Protein AF-A0A0D2DX56-F1 (afdb_monomer_lite)

Sequence (294 aa):
MEIRNRPDEWKIEQGLSGAKLPFLDQTGPEPVFIQPRAWPELTKDQAAIDAVGNRDELFTRELEGWKGYVEWEKYPEKKEKAHKILTSQVFPPNPEFQMGPIPDTNPVLPGIHWKMWHHAVGGELTDVPEDSWSTVLREKHPEMLHLLQFPYNGEPPKRLVTDKAVTPNSLHFVRNHGGIPLIDKDKWRLDLDGLVKNPRTFTFDDITDESKFPRIEKFVTMQCSGIRRIEQISLYAGQGDEVPQAPWAEGAIGTAKYLGINLKDVIEACGGLIKPAKHLELYGAETYFKDNEG

pLDDT: mean 89.2, std 12.28, range [36.78, 98.5]

Secondary structure (DSSP, 8-state):
------TTHHHHHTTTTGGGSPEEE-SSSS-EEEPPPPPPP--B-HHHHHTT--HHHHT---STTEET---TTT-HHHHHHHHHHHHTBPPPPPP-GGGSPPPSSSSSB--HHHHHHHHHH-GGGTTHHHHHHHHHHHHS-TT-EEEETTTTEEE--HHHHTSSSS--GGGS-EE-SSPPPEE-GGG-EEEE-SSBSS-EEEEHHHHH-TTTS--EEEEEEEE-TTTTHHHHHHH--TT--TTTT----S--EEEEEEEE--HHHHHHHTT-BPTT--------SS----TT--

Radius of gyration: 23.27 Å; chains: 1; bounding box: 50×53×62 Å

Foldseek 3Di:
DPPPCDPCNVCVVVLNPVLQAFDWDPPDPDTDGHGRDDQDPWDAPVVQLVVLDDLQVLQADDFPQKFQFDDCPVCVSSVVSLLSLVVRTRDDDADLCLSDPQDPDAQRGALVRQLVSQCSSDHSSNCLLVVQLVVLVVQADPQWRFLYSPVTWTFADPCQQPVDPARDRNHATDADQFGDIGGDQQRDWDWDDDFFQATDIDHNVRFVPCVQFPKDKDKDKDADPCEQLLVVSNVPVPPSDCRVRRNHYRGRIGIHTDIGGDPQSVRVVSVHGHPPDDDDDDDDRGDGDDDSPD

InterPro domains:
  IPR000572 Oxidoreductase, molybdopterin-binding domain [PF00174] (177-287)
  IPR008335 Eukaryotic molybdopterin oxidoreductase [PR00407] (144-158)
  IPR008335 Eukaryotic molybdopterin oxidoreductase [PR00407] (165-181)
  IPR008335 Eukaryotic molybdopterin oxidoreductase [PR00407] (220-231)
  IPR036374 Oxidoreductase, molybdopterin-binding domain superfamily [G3DSA:3.90.420.10] (130-294)
  IPR036374 Oxidoreductase, molybdopterin-binding domain superfamily [SSF56524] (133-288)

Structure (mmCIF, N/CA/C/O backbone):
data_AF-A0A0D2DX56-F1
#
_entry.id   AF-A0A0D2DX56-F1
#
loop_
_atom_site.group_PDB
_atom_site.id
_atom_site.type_symbol
_atom_site.label_atom_id
_atom_site.label_alt_id
_atom_site.label_comp_id
_atom_site.label_asym_id
_atom_site.label_entity_id
_atom_site.label_seq_id
_atom_site.pdbx_PDB_ins_code
_atom_site.Cartn_x
_atom_site.Cartn_y
_atom_site.Cartn_z
_atom_site.occupancy
_atom_site.B_iso_or_equiv
_atom_site.auth_seq_id
_atom_site.auth_comp_id
_atom_site.auth_asym_id
_atom_site.auth_atom_id
_atom_site.pdbx_PDB_model_num
ATOM 1 N N . MET A 1 1 ? 21.475 31.290 -39.858 1.00 37.78 1 MET A N 1
ATOM 2 C CA . MET A 1 1 ? 21.368 30.563 -38.579 1.00 37.78 1 MET A CA 1
ATOM 3 C C . MET A 1 1 ? 21.557 29.102 -38.931 1.00 37.78 1 MET A C 1
ATOM 5 O O . MET A 1 1 ? 20.740 28.566 -39.664 1.00 37.78 1 MET A O 1
ATOM 9 N N . GLU A 1 2 ? 22.708 28.525 -38.602 1.00 43.19 2 GLU A N 1
ATOM 10 C CA . GLU A 1 2 ? 23.009 27.133 -38.940 1.00 43.19 2 GLU A CA 1
ATOM 11 C C . GLU A 1 2 ? 22.161 26.264 -38.002 1.00 43.19 2 GLU A C 1
ATOM 13 O O . GLU A 1 2 ? 22.496 26.116 -36.827 1.00 43.19 2 GLU A O 1
ATOM 18 N N . ILE A 1 3 ? 20.998 25.794 -38.467 1.00 42.38 3 ILE A N 1
ATOM 19 C CA . ILE A 1 3 ? 20.192 24.827 -37.716 1.00 42.38 3 ILE A CA 1
ATOM 20 C C . ILE A 1 3 ? 20.970 23.517 -37.802 1.00 42.38 3 ILE A C 1
ATOM 22 O O . ILE A 1 3 ? 20.809 22.737 -38.734 1.00 42.38 3 ILE A O 1
ATOM 26 N N . ARG A 1 4 ? 21.933 23.331 -36.897 1.00 58.34 4 ARG A N 1
ATOM 27 C CA . ARG A 1 4 ? 22.598 22.044 -36.742 1.00 58.34 4 ARG A CA 1
ATOM 28 C C . ARG A 1 4 ? 21.576 21.121 -36.117 1.00 58.34 4 ARG A C 1
ATOM 30 O O . ARG A 1 4 ? 21.276 21.255 -34.931 1.00 58.34 4 ARG A O 1
ATOM 37 N N . ASN A 1 5 ? 21.050 20.217 -36.930 1.00 60.47 5 ASN A N 1
ATOM 38 C CA . ASN A 1 5 ? 20.312 19.056 -36.469 1.00 60.47 5 ASN A CA 1
ATOM 39 C C . ASN A 1 5 ? 21.060 18.473 -35.269 1.00 60.47 5 ASN A C 1
ATOM 41 O O . ASN A 1 5 ? 22.260 18.176 -35.342 1.00 60.47 5 ASN A O 1
ATOM 45 N N . ARG A 1 6 ? 20.378 18.410 -34.125 1.00 67.88 6 ARG A N 1
ATOM 46 C CA . ARG A 1 6 ? 20.964 17.854 -32.904 1.00 67.88 6 ARG A CA 1
ATOM 47 C C . ARG A 1 6 ? 21.440 16.421 -33.198 1.00 67.88 6 ARG A C 1
ATOM 49 O O . ARG A 1 6 ? 20.777 15.723 -33.962 1.00 67.88 6 ARG A O 1
ATOM 56 N N . PRO A 1 7 ? 22.556 15.945 -32.615 1.00 74.94 7 PRO A N 1
ATOM 57 C CA . PRO A 1 7 ? 23.096 14.610 -32.912 1.00 74.94 7 PRO A CA 1
ATOM 58 C C . PRO A 1 7 ? 22.098 13.450 -32.736 1.00 74.94 7 PRO A C 1
ATOM 60 O O . PRO A 1 7 ? 22.279 12.371 -33.295 1.00 74.94 7 PRO A O 1
ATOM 63 N N . ASP A 1 8 ? 21.044 13.659 -31.949 1.00 70.31 8 ASP A N 1
ATOM 64 C CA . ASP A 1 8 ? 19.967 12.714 -31.673 1.00 70.31 8 ASP A CA 1
ATOM 65 C C . ASP A 1 8 ? 18.631 13.080 -32.348 1.00 70.31 8 ASP A C 1
ATOM 67 O O . ASP A 1 8 ? 17.600 12.536 -31.966 1.00 70.31 8 ASP A O 1
ATOM 71 N N . GLU A 1 9 ? 18.618 13.975 -33.339 1.00 74.50 9 GLU A N 1
ATOM 72 C CA . GLU A 1 9 ? 17.397 14.387 -34.047 1.00 74.50 9 GLU A CA 1
ATOM 73 C C . GLU A 1 9 ? 16.678 13.201 -34.689 1.00 74.50 9 GLU A C 1
ATOM 75 O O . GLU A 1 9 ? 15.465 13.075 -34.561 1.00 74.50 9 GLU A O 1
ATOM 80 N N . TRP A 1 10 ? 17.424 12.255 -35.262 1.00 75.62 10 TRP A N 1
ATOM 81 C CA . TRP A 1 10 ? 16.849 11.021 -35.796 1.00 75.62 10 TRP A CA 1
ATOM 82 C C . TRP A 1 10 ? 16.054 10.239 -34.738 1.00 75.62 10 TRP A C 1
ATOM 84 O O . TRP A 1 10 ? 15.059 9.608 -35.071 1.00 75.62 10 TRP A O 1
ATOM 94 N N . LYS A 1 11 ? 16.435 10.299 -33.451 1.00 66.50 11 LYS A N 1
ATOM 95 C CA . LYS A 1 11 ? 15.654 9.669 -32.376 1.00 66.50 11 LYS A CA 1
ATOM 96 C C . LYS A 1 11 ? 14.342 10.406 -32.133 1.00 66.50 11 LYS A C 1
ATOM 98 O O . LYS A 1 11 ? 13.368 9.763 -31.768 1.00 66.50 11 LYS A O 1
ATOM 103 N N . ILE A 1 12 ? 14.299 11.725 -32.321 1.00 65.12 12 ILE A N 1
ATOM 104 C CA . ILE A 1 12 ? 13.053 12.498 -32.240 1.00 65.12 12 ILE A CA 1
ATOM 105 C C . ILE A 1 12 ? 12.130 12.134 -33.397 1.00 65.12 12 ILE A C 1
ATOM 107 O O . ILE A 1 12 ? 10.985 11.770 -33.161 1.00 65.12 12 ILE A O 1
ATOM 111 N N . GLU A 1 13 ? 12.643 12.212 -34.626 1.00 69.69 13 GLU A N 1
ATOM 112 C CA . GLU A 1 13 ? 11.883 11.988 -35.863 1.00 69.69 13 GLU A CA 1
ATOM 113 C C . GLU A 1 13 ? 11.341 10.552 -35.942 1.00 69.69 13 GLU A C 1
ATOM 115 O O . GLU A 1 13 ? 10.300 10.302 -36.539 1.00 69.69 13 GLU A O 1
ATOM 120 N N . GLN A 1 14 ? 12.024 9.594 -35.305 1.00 70.69 14 GLN A N 1
ATOM 121 C CA . GLN A 1 14 ? 11.572 8.204 -35.176 1.00 70.69 14 GLN A CA 1
ATOM 122 C C . GLN A 1 14 ? 10.718 7.943 -33.917 1.00 70.69 14 GLN A C 1
ATOM 124 O O . GLN A 1 14 ? 10.391 6.795 -33.633 1.00 70.69 14 GLN A O 1
ATOM 129 N N . GLY A 1 15 ? 10.383 8.969 -33.127 1.00 56.66 15 GLY A N 1
ATOM 130 C CA . GLY A 1 15 ? 9.559 8.836 -31.917 1.00 56.66 15 GLY A CA 1
ATOM 131 C C . GLY A 1 15 ? 10.254 8.197 -30.704 1.00 56.66 15 GLY A C 1
ATOM 132 O O . GLY A 1 15 ? 9.614 7.959 -29.688 1.00 56.66 15 GLY A O 1
ATOM 133 N N . LEU A 1 16 ? 11.567 7.957 -30.759 1.00 52.97 16 LEU A N 1
ATOM 134 C CA . LEU A 1 16 ? 12.373 7.306 -29.712 1.00 52.97 16 LEU A CA 1
ATOM 135 C C . LEU A 1 16 ? 12.853 8.260 -28.601 1.00 52.97 16 LEU A C 1
ATOM 137 O O . LEU A 1 16 ? 13.555 7.849 -27.678 1.00 52.97 16 LEU A O 1
ATOM 141 N N . SER A 1 17 ? 12.589 9.563 -28.703 1.00 58.97 17 SER A N 1
ATOM 142 C CA . SER A 1 17 ? 13.008 10.566 -27.708 1.00 58.97 17 SER A CA 1
ATOM 143 C C . SER A 1 17 ? 11.991 11.701 -27.561 1.00 58.97 17 SER A C 1
ATOM 145 O O . SER A 1 17 ? 12.374 12.866 -27.439 1.00 58.97 17 SER A O 1
ATOM 147 N N . GLY A 1 18 ? 10.695 11.363 -27.567 1.00 57.72 18 GLY A N 1
ATOM 148 C CA . GLY A 1 18 ? 9.597 12.331 -27.447 1.00 57.72 18 GLY A CA 1
ATOM 149 C C . GLY A 1 18 ? 9.676 13.208 -26.191 1.00 57.72 18 GLY A C 1
ATOM 150 O O . GLY A 1 18 ? 9.353 14.386 -26.260 1.00 57.72 18 GLY A O 1
ATOM 151 N N . ALA A 1 19 ? 10.222 12.693 -25.083 1.00 57.44 19 ALA A N 1
ATOM 152 C CA . ALA A 1 19 ? 10.420 13.456 -23.845 1.00 57.44 19 ALA A CA 1
ATOM 153 C C . ALA A 1 19 ? 11.384 14.648 -23.995 1.00 57.44 19 ALA A C 1
ATOM 155 O O . ALA A 1 19 ? 11.395 15.541 -23.159 1.00 57.44 19 ALA A O 1
ATOM 156 N N . LYS A 1 20 ? 12.193 14.686 -25.065 1.00 60.25 20 LYS A N 1
ATOM 157 C CA . LYS A 1 20 ? 13.101 15.802 -25.367 1.00 60.25 20 LYS A CA 1
ATOM 158 C C . LYS A 1 20 ? 12.474 16.878 -26.256 1.00 60.25 20 LYS A C 1
ATOM 160 O O . LYS A 1 20 ? 13.172 17.827 -26.617 1.00 60.25 20 LYS A O 1
ATOM 165 N N . LEU A 1 21 ? 11.232 16.701 -26.703 1.00 62.50 21 LEU A N 1
ATOM 166 C CA . LEU A 1 21 ? 10.515 17.733 -27.443 1.00 62.50 21 LEU A CA 1
ATOM 167 C C . LEU A 1 21 ? 9.954 18.751 -26.445 1.00 62.50 21 LEU A C 1
ATOM 169 O O . LEU A 1 21 ? 9.300 18.344 -25.486 1.00 62.50 21 LEU A O 1
ATOM 173 N N . PRO A 1 22 ? 10.180 20.060 -26.639 1.00 64.94 22 PRO A N 1
ATOM 174 C CA . PRO A 1 22 ? 9.431 21.054 -25.890 1.00 64.94 22 PRO A CA 1
ATOM 175 C C . PRO A 1 22 ? 7.939 20.925 -26.216 1.00 64.94 22 PRO A C 1
ATOM 177 O O . PRO A 1 22 ? 7.563 20.749 -27.377 1.00 64.94 22 PRO A O 1
ATOM 180 N N . PHE A 1 23 ? 7.092 21.029 -25.196 1.00 70.06 23 PHE A N 1
ATOM 181 C CA . PHE A 1 23 ? 5.647 21.118 -25.383 1.00 70.06 23 PHE A CA 1
ATOM 182 C C . PHE A 1 23 ? 5.277 22.565 -25.691 1.00 70.06 23 PHE A C 1
ATOM 184 O O . PHE A 1 23 ? 5.851 23.494 -25.126 1.00 70.06 23 PHE A O 1
ATOM 191 N N . LEU A 1 24 ? 4.320 22.761 -26.590 1.00 73.50 24 LEU A N 1
ATOM 192 C CA . LEU A 1 24 ? 3.787 24.081 -26.887 1.00 73.50 24 LEU A CA 1
ATOM 193 C C . LEU A 1 24 ? 2.509 24.284 -26.068 1.00 73.50 24 LEU A C 1
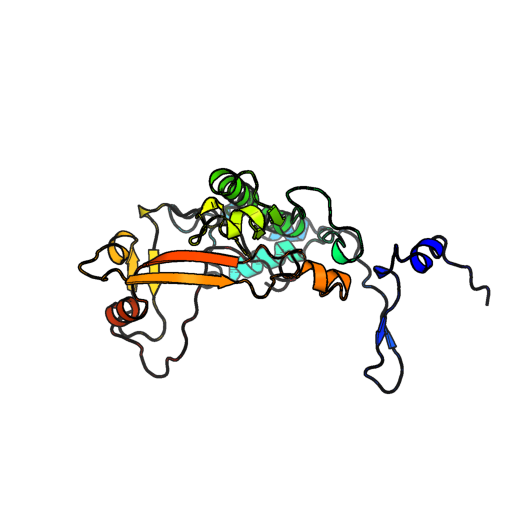ATOM 195 O O . LEU A 1 24 ? 1.483 23.677 -26.368 1.00 73.50 24 LEU A O 1
ATOM 199 N N . ASP A 1 25 ? 2.570 25.113 -25.032 1.00 76.50 25 ASP A N 1
ATOM 200 C CA . ASP A 1 25 ? 1.383 25.556 -24.309 1.00 76.50 25 ASP A CA 1
ATOM 201 C C . ASP A 1 25 ? 0.677 26.639 -25.130 1.00 76.50 25 ASP A C 1
ATOM 203 O O . ASP A 1 25 ? 1.207 27.725 -25.353 1.00 76.50 25 ASP A O 1
ATOM 207 N N . GLN A 1 26 ? -0.517 26.308 -25.617 1.00 84.81 26 GLN A N 1
ATOM 208 C CA . GLN A 1 26 ? -1.380 27.196 -26.397 1.00 84.81 26 GLN A CA 1
ATOM 209 C C . GLN A 1 26 ? -2.641 27.602 -25.619 1.00 84.81 26 GLN A C 1
ATOM 211 O O . GLN A 1 26 ? -3.635 28.006 -26.218 1.00 84.81 26 GLN A O 1
ATOM 216 N N . THR A 1 27 ? -2.647 27.457 -24.290 1.00 85.12 27 THR A N 1
ATOM 217 C CA . THR A 1 27 ? -3.785 27.880 -23.457 1.00 85.12 27 THR A CA 1
ATOM 218 C C . THR A 1 27 ? -3.918 29.404 -23.380 1.00 85.12 27 THR A C 1
ATOM 220 O O . THR A 1 27 ? -5.005 29.914 -23.107 1.00 85.12 27 THR A O 1
ATOM 223 N N . GLY A 1 28 ? -2.829 30.133 -23.649 1.00 87.69 28 GLY A N 1
ATOM 224 C CA . GLY A 1 28 ? -2.790 31.591 -23.752 1.00 87.69 28 GLY A CA 1
ATOM 225 C C . GLY A 1 28 ? -2.935 32.125 -25.187 1.00 87.69 28 GLY A C 1
ATOM 226 O O . GLY A 1 28 ? -2.980 31.354 -26.144 1.00 87.69 28 GLY A O 1
ATOM 227 N N . PRO A 1 29 ? -2.978 33.462 -25.360 1.00 89.56 29 PRO A N 1
ATOM 228 C CA . PRO A 1 29 ? -3.042 34.097 -26.681 1.00 89.56 29 PRO A CA 1
ATOM 229 C C . PRO A 1 29 ? -1.776 33.875 -27.521 1.00 89.56 29 PRO A C 1
ATOM 231 O O . PRO A 1 29 ? -1.837 33.963 -28.743 1.00 89.56 29 PRO A O 1
ATOM 234 N N . GLU A 1 30 ? -0.648 33.579 -26.872 1.00 87.06 30 GLU A N 1
ATOM 235 C CA . GLU A 1 30 ? 0.642 33.331 -27.507 1.00 87.06 30 GLU A CA 1
ATOM 236 C C . GLU A 1 30 ? 1.143 31.929 -27.135 1.00 87.06 30 GLU A C 1
ATOM 238 O O . GLU A 1 30 ? 1.078 31.561 -25.958 1.00 87.06 30 GLU A O 1
ATOM 243 N N . PRO A 1 31 ? 1.670 31.148 -28.094 1.00 82.06 31 PRO A N 1
ATOM 244 C CA . PRO A 1 31 ? 2.270 29.853 -27.801 1.00 82.06 31 PRO A CA 1
ATOM 245 C C . PRO A 1 31 ? 3.519 29.973 -26.911 1.00 82.06 31 PRO A C 1
ATOM 247 O O . PRO A 1 31 ? 4.468 30.683 -27.251 1.00 82.06 31 PRO A O 1
ATOM 250 N N . VAL A 1 32 ? 3.564 29.228 -25.804 1.00 83.62 32 VAL A N 1
ATOM 251 C CA . VAL A 1 32 ? 4.716 29.158 -24.890 1.00 83.62 32 VAL A CA 1
ATOM 252 C C . VAL A 1 32 ? 5.434 27.821 -25.060 1.00 83.62 32 VAL A C 1
ATOM 254 O O . VAL A 1 32 ? 4.847 26.758 -24.883 1.00 83.62 32 VAL A O 1
ATOM 257 N N . PHE A 1 33 ? 6.728 27.855 -25.382 1.00 78.44 33 PHE A N 1
ATOM 258 C CA . PHE A 1 33 ? 7.557 26.648 -25.436 1.00 78.44 33 PHE A CA 1
ATOM 259 C C . PHE A 1 33 ? 7.968 26.223 -24.022 1.00 78.44 33 PHE A C 1
ATOM 261 O O . PHE A 1 33 ? 8.864 26.816 -23.420 1.00 78.44 33 PHE A O 1
ATOM 268 N N . ILE A 1 34 ? 7.345 25.168 -23.507 1.00 74.06 34 ILE A N 1
ATOM 269 C CA . ILE A 1 34 ? 7.727 24.517 -22.255 1.00 74.06 34 ILE A CA 1
ATOM 270 C C . ILE A 1 34 ? 8.838 23.517 -22.561 1.00 74.06 34 ILE A C 1
ATOM 272 O O . ILE A 1 34 ? 8.617 22.497 -23.213 1.00 74.06 34 ILE A O 1
ATOM 276 N N . GLN A 1 35 ? 10.049 23.808 -22.091 1.00 70.56 35 GLN A N 1
ATOM 277 C CA . GLN A 1 35 ? 11.162 22.868 -22.195 1.00 70.56 35 GLN A CA 1
ATOM 278 C C . GLN A 1 35 ? 10.930 21.652 -21.284 1.00 70.56 35 GLN A C 1
ATOM 280 O O . GLN A 1 35 ? 10.375 21.814 -20.192 1.00 70.56 35 GLN A O 1
ATOM 285 N N . PRO A 1 36 ? 11.380 20.449 -21.684 1.00 67.00 36 PRO A N 1
ATOM 286 C CA . PRO A 1 36 ? 11.398 19.294 -20.796 1.00 67.00 36 PRO A CA 1
ATOM 287 C C . PRO A 1 36 ? 12.123 19.622 -19.491 1.00 67.00 36 PRO A C 1
ATOM 289 O O . PRO A 1 36 ? 13.141 20.321 -19.499 1.00 67.00 36 PRO A O 1
ATOM 292 N N . ARG A 1 37 ? 11.614 19.113 -18.363 1.00 66.31 37 ARG A N 1
ATOM 293 C CA . ARG A 1 37 ? 12.258 19.302 -17.060 1.00 66.31 37 ARG A CA 1
ATOM 294 C C . ARG A 1 37 ? 13.685 18.754 -17.125 1.00 66.31 37 ARG A C 1
ATOM 296 O O . ARG A 1 37 ? 13.883 17.567 -17.368 1.00 66.31 37 ARG A O 1
ATOM 303 N N . ALA A 1 38 ? 14.676 19.608 -16.879 1.00 69.25 38 ALA A N 1
ATOM 304 C CA . ALA A 1 38 ? 16.038 19.147 -16.659 1.00 69.25 38 ALA A CA 1
ATOM 305 C C . ALA A 1 38 ? 16.113 18.485 -15.278 1.00 69.25 38 ALA A C 1
ATOM 307 O O . ALA A 1 38 ? 15.740 19.094 -14.271 1.00 69.25 38 ALA A O 1
ATOM 308 N N . TRP A 1 39 ? 16.578 17.238 -15.233 1.00 71.00 39 TRP A N 1
ATOM 309 C CA . TRP A 1 39 ? 16.873 16.578 -13.967 1.00 71.00 39 TRP A CA 1
ATOM 310 C C . TRP A 1 39 ? 18.072 17.273 -13.312 1.00 71.00 39 TRP A C 1
ATOM 312 O O . TRP A 1 39 ? 19.086 17.471 -13.989 1.00 71.00 39 TRP A O 1
ATOM 322 N N . PRO A 1 40 ? 17.970 17.684 -12.035 1.00 76.06 40 PRO A N 1
ATOM 323 C CA . PRO A 1 40 ? 19.108 18.259 -11.334 1.00 76.06 40 PRO A CA 1
ATOM 324 C C . PRO A 1 40 ? 20.235 17.228 -11.226 1.00 76.06 40 PRO A C 1
ATOM 326 O O . PRO A 1 40 ? 19.996 16.018 -11.251 1.00 76.06 40 PRO A O 1
ATOM 329 N N . GLU A 1 41 ? 21.471 17.710 -11.091 1.00 86.75 41 GLU A N 1
ATOM 330 C CA . GLU A 1 41 ? 22.593 16.834 -10.762 1.00 86.75 41 GLU A CA 1
ATOM 331 C C . GLU A 1 41 ? 22.309 16.088 -9.454 1.00 86.75 41 GLU A C 1
ATOM 333 O O . GLU A 1 41 ? 21.718 16.637 -8.519 1.00 86.75 41 GLU A O 1
ATOM 338 N N . LEU A 1 42 ? 22.732 14.824 -9.389 1.00 90.50 42 LEU A N 1
ATOM 339 C CA . LEU A 1 42 ? 22.612 14.032 -8.172 1.00 90.50 42 LEU A CA 1
ATOM 340 C C . LEU A 1 42 ? 23.521 14.640 -7.101 1.00 90.50 42 LEU A C 1
ATOM 342 O O . LEU A 1 42 ? 24.745 14.559 -7.191 1.00 90.50 42 LEU A O 1
ATOM 346 N N . THR A 1 43 ? 22.918 15.245 -6.084 1.00 93.56 43 THR A N 1
ATOM 347 C CA . THR A 1 43 ? 23.615 15.826 -4.936 1.00 93.56 43 THR A CA 1
ATOM 348 C C . THR A 1 43 ? 23.203 15.122 -3.651 1.00 93.56 43 THR A C 1
ATOM 350 O O . THR A 1 43 ? 22.126 14.534 -3.554 1.00 93.56 43 THR A O 1
ATOM 353 N N . LYS A 1 44 ? 24.082 15.162 -2.650 1.00 95.56 44 LYS A N 1
ATOM 354 C CA . LYS A 1 44 ? 23.810 14.640 -1.313 1.00 95.56 44 LYS A CA 1
ATOM 355 C C . LYS A 1 44 ? 24.560 15.474 -0.283 1.00 95.56 44 LYS A C 1
ATOM 357 O O . LYS A 1 44 ? 25.785 15.402 -0.207 1.00 95.56 44 LYS A O 1
ATOM 362 N N . ASP A 1 45 ? 23.830 16.253 0.506 1.00 96.62 45 ASP A N 1
ATOM 363 C CA . ASP A 1 45 ? 24.385 16.985 1.640 1.00 96.62 45 ASP A CA 1
ATOM 364 C C . ASP A 1 45 ? 24.473 16.049 2.850 1.00 96.62 45 ASP A C 1
ATOM 366 O O . ASP A 1 45 ? 23.559 15.939 3.670 1.00 96.62 45 ASP A O 1
ATOM 370 N N . GLN A 1 46 ? 25.589 15.323 2.933 1.00 97.00 46 GLN A N 1
ATOM 371 C CA . GLN A 1 46 ? 25.810 14.367 4.014 1.00 97.00 46 GLN A CA 1
ATOM 372 C C . GLN A 1 46 ? 25.838 15.055 5.388 1.00 97.00 46 GLN A C 1
ATOM 374 O O . GLN A 1 46 ? 25.330 14.488 6.348 1.00 97.00 46 GLN A O 1
ATOM 379 N N . ALA A 1 47 ? 26.345 16.289 5.482 1.00 97.31 47 ALA A N 1
ATOM 380 C CA . ALA A 1 47 ? 26.390 17.021 6.745 1.00 97.31 47 ALA A CA 1
ATOM 381 C C . ALA A 1 47 ? 24.982 17.403 7.231 1.00 97.31 47 ALA A C 1
ATOM 383 O O . ALA A 1 47 ? 24.686 17.269 8.420 1.00 97.31 47 ALA A O 1
ATOM 384 N N . ALA A 1 48 ? 24.096 17.835 6.327 1.00 96.69 48 ALA A N 1
ATOM 385 C CA . ALA A 1 48 ? 22.701 18.119 6.662 1.00 96.69 48 ALA A CA 1
ATOM 386 C C . ALA A 1 48 ? 21.927 16.860 7.077 1.00 96.69 48 ALA A C 1
ATOM 388 O O . ALA A 1 48 ? 21.112 16.939 8.000 1.00 96.69 48 ALA A O 1
ATOM 389 N N . ILE A 1 49 ? 22.201 15.719 6.432 1.00 96.69 49 ILE A N 1
ATOM 390 C CA . ILE A 1 49 ? 21.626 14.413 6.786 1.00 96.69 49 ILE A CA 1
ATOM 391 C C . ILE A 1 49 ? 22.115 13.972 8.170 1.00 96.69 49 ILE A C 1
ATOM 393 O O . ILE A 1 49 ? 21.296 13.648 9.026 1.00 96.69 49 ILE A O 1
ATOM 397 N N . ASP A 1 50 ? 23.424 14.013 8.423 1.00 96.38 50 ASP A N 1
ATOM 398 C CA . ASP A 1 50 ? 24.008 13.602 9.706 1.00 96.38 50 ASP A CA 1
ATOM 399 C C . ASP A 1 50 ? 23.516 14.490 10.862 1.00 96.38 50 ASP A C 1
ATOM 401 O O . ASP A 1 50 ? 23.271 14.008 11.970 1.00 96.38 50 ASP A O 1
ATOM 405 N N . ALA A 1 51 ? 23.281 15.781 10.598 1.00 97.12 51 ALA A N 1
ATOM 406 C CA . ALA A 1 51 ? 22.745 16.728 11.574 1.00 97.12 51 ALA A CA 1
ATOM 407 C C . ALA A 1 51 ? 21.301 16.428 12.022 1.00 97.12 51 ALA A C 1
ATOM 409 O O . ALA A 1 51 ? 20.843 17.007 13.009 1.00 97.12 51 ALA A O 1
ATOM 410 N N . VAL A 1 52 ? 20.563 15.553 11.325 1.00 96.25 52 VAL A N 1
ATOM 411 C CA . VAL A 1 52 ? 19.223 15.112 11.757 1.00 96.25 52 VAL A CA 1
ATOM 412 C C . VAL A 1 52 ? 19.301 14.216 13.001 1.00 96.25 52 VAL A C 1
ATOM 414 O O . VAL A 1 52 ? 18.384 14.241 13.830 1.00 96.25 52 VAL A O 1
ATOM 417 N N . GLY A 1 53 ? 20.413 13.496 13.172 1.00 94.69 53 GLY A N 1
ATOM 418 C CA . GLY A 1 53 ? 20.663 12.574 14.278 1.00 94.69 53 GLY A CA 1
ATOM 419 C C . GLY A 1 53 ? 20.561 11.101 13.874 1.00 94.69 53 GLY A C 1
ATOM 420 O O . GLY A 1 53 ? 20.491 10.757 12.694 1.00 94.69 53 GLY A O 1
ATOM 421 N N . ASN A 1 54 ? 20.569 10.214 14.872 1.00 95.44 54 ASN A N 1
ATOM 422 C CA . ASN A 1 54 ? 20.535 8.772 14.644 1.00 95.44 54 ASN A CA 1
ATOM 423 C C . ASN A 1 54 ? 19.156 8.320 14.128 1.00 95.44 54 ASN A C 1
ATOM 425 O O . ASN A 1 54 ? 18.183 8.286 14.879 1.00 95.44 54 ASN A O 1
ATOM 429 N N . ARG A 1 55 ? 19.081 7.939 12.849 1.00 93.88 55 ARG A N 1
ATOM 430 C CA . ARG A 1 55 ? 17.843 7.504 12.178 1.00 93.88 55 ARG A CA 1
ATOM 431 C C . ARG A 1 55 ? 17.191 6.290 12.847 1.00 93.88 55 ARG A C 1
ATOM 433 O O . ARG A 1 55 ? 15.968 6.256 12.943 1.00 93.88 55 ARG A O 1
ATOM 440 N N . ASP A 1 56 ? 17.984 5.363 13.377 1.00 93.25 56 ASP A N 1
ATOM 441 C CA . ASP A 1 56 ? 17.470 4.145 14.018 1.00 93.25 56 ASP A CA 1
ATOM 442 C C . ASP A 1 56 ? 16.835 4.427 15.390 1.00 93.25 56 ASP A C 1
ATOM 444 O O . ASP A 1 56 ? 15.938 3.711 15.831 1.00 93.25 56 ASP A O 1
ATOM 448 N N . GLU A 1 57 ? 17.256 5.509 16.050 1.00 94.00 57 GLU A N 1
ATOM 449 C CA . GLU A 1 57 ? 16.620 6.007 17.275 1.00 94.00 57 GLU A CA 1
ATOM 450 C C . GLU A 1 57 ? 15.392 6.873 16.962 1.00 94.00 57 GLU A C 1
ATOM 452 O O . GLU A 1 57 ? 14.378 6.792 17.653 1.00 94.00 57 GLU A O 1
ATOM 457 N N . LEU A 1 58 ? 15.463 7.698 15.910 1.00 94.19 58 LEU A N 1
ATOM 458 C CA . LEU A 1 58 ? 14.385 8.613 15.521 1.00 94.19 58 LEU A CA 1
ATOM 459 C C . LEU A 1 58 ? 13.146 7.876 15.007 1.00 94.19 58 LEU A C 1
ATOM 461 O O . LEU A 1 58 ? 12.023 8.180 15.419 1.00 94.19 58 LEU A O 1
ATOM 465 N N . PHE A 1 59 ? 13.361 6.906 14.121 1.00 94.62 59 PHE A N 1
ATOM 466 C CA . PHE A 1 59 ? 12.319 6.092 13.499 1.00 94.62 59 PHE A CA 1
ATOM 467 C C . PHE A 1 59 ? 12.322 4.687 14.099 1.00 94.62 59 PHE A C 1
ATOM 469 O O . PHE A 1 59 ? 12.259 3.694 13.384 1.00 94.62 59 PHE A O 1
ATOM 476 N N . THR A 1 60 ? 12.456 4.605 15.423 1.00 93.62 60 THR A N 1
ATOM 477 C CA . THR A 1 60 ? 12.361 3.339 16.151 1.00 93.62 60 THR A CA 1
ATOM 478 C C . THR A 1 60 ? 10.922 2.820 16.184 1.00 93.62 60 THR A C 1
ATOM 480 O O . THR A 1 60 ? 9.973 3.598 16.058 1.00 93.62 60 THR A O 1
ATOM 483 N N . ARG A 1 61 ? 10.751 1.513 16.405 1.00 90.69 61 ARG A N 1
ATOM 484 C CA . ARG A 1 61 ? 9.436 0.881 16.554 1.00 90.69 61 ARG A CA 1
ATOM 485 C C . ARG A 1 61 ? 8.668 1.474 17.736 1.00 90.69 61 ARG A C 1
ATOM 487 O O . ARG A 1 61 ? 9.096 1.372 18.883 1.00 90.69 61 ARG A O 1
ATOM 494 N N . GLU A 1 62 ? 7.496 2.031 17.454 1.00 89.62 62 GLU A N 1
ATOM 495 C CA . GLU A 1 62 ? 6.665 2.711 18.459 1.00 89.62 62 GLU A CA 1
ATOM 496 C C . GLU A 1 62 ? 5.614 1.803 19.098 1.00 89.62 62 GLU A C 1
ATOM 498 O O . GLU A 1 62 ? 5.260 1.976 20.264 1.00 89.62 62 GLU A O 1
ATOM 503 N N . LEU A 1 63 ? 5.107 0.836 18.331 1.00 93.50 63 LEU A N 1
ATOM 504 C CA . LEU A 1 63 ? 4.091 -0.108 18.776 1.00 93.50 63 LEU A CA 1
ATOM 505 C C . LEU A 1 63 ? 4.665 -1.523 18.737 1.00 93.50 63 LEU A C 1
ATOM 507 O O . LEU A 1 63 ? 5.182 -1.986 17.719 1.00 93.50 63 LEU A O 1
ATOM 511 N N . GLU A 1 64 ? 4.581 -2.217 19.870 1.00 95.38 64 GLU A N 1
ATOM 512 C CA . GLU A 1 64 ? 4.974 -3.621 19.964 1.00 95.38 64 GLU A CA 1
ATOM 513 C C . GLU A 1 64 ? 4.196 -4.449 18.932 1.00 95.38 64 GLU A C 1
ATOM 515 O O . GLU A 1 64 ? 2.975 -4.344 18.843 1.00 95.38 64 GLU A O 1
ATOM 520 N N . GLY A 1 65 ? 4.907 -5.261 18.150 1.00 95.94 65 GLY A N 1
ATOM 521 C CA . GLY A 1 65 ? 4.321 -6.103 17.106 1.00 95.94 65 GLY A CA 1
ATOM 522 C C . GLY A 1 65 ? 3.924 -5.380 15.817 1.00 95.94 65 GLY A C 1
ATOM 523 O O . GLY A 1 65 ? 3.376 -6.024 14.933 1.00 95.94 65 GLY A O 1
ATOM 524 N N . TRP A 1 66 ? 4.197 -4.078 15.669 1.00 96.75 66 TRP A N 1
ATOM 525 C CA . TRP A 1 66 ? 3.959 -3.333 14.426 1.00 96.75 66 TRP A CA 1
ATOM 526 C C . TRP A 1 66 ? 5.295 -3.030 13.743 1.00 96.75 66 TRP A C 1
ATOM 528 O O . TRP A 1 66 ? 5.987 -2.076 14.103 1.00 96.75 66 TRP A O 1
ATOM 538 N N . LYS A 1 67 ? 5.679 -3.857 12.766 1.00 95.81 67 LYS A N 1
ATOM 539 C CA . LYS A 1 67 ? 6.897 -3.650 11.973 1.00 95.81 67 LYS A CA 1
ATOM 540 C C . LYS A 1 67 ? 6.613 -2.710 10.798 1.00 95.81 67 LYS A C 1
ATOM 542 O O . LYS A 1 67 ? 5.589 -2.836 10.128 1.00 95.81 67 LYS A O 1
ATOM 547 N N . GLY A 1 68 ? 7.535 -1.783 10.543 1.00 94.38 68 GLY A N 1
ATOM 548 C CA . GLY A 1 68 ? 7.418 -0.796 9.462 1.00 94.38 68 GLY A CA 1
ATOM 549 C C . GLY A 1 68 ? 6.485 0.382 9.754 1.00 94.38 68 GLY A C 1
ATOM 550 O O . GLY A 1 68 ? 6.105 1.092 8.825 1.00 94.38 68 GLY A O 1
ATOM 551 N N . TYR A 1 69 ? 6.092 0.575 11.017 1.00 94.62 69 TYR A N 1
ATOM 552 C CA . TYR A 1 69 ? 5.136 1.600 11.438 1.00 94.62 69 TYR A CA 1
ATOM 553 C C . TYR A 1 69 ? 5.822 2.796 12.107 1.00 94.62 69 TYR A C 1
ATOM 555 O O . TYR A 1 69 ? 6.656 2.620 12.997 1.00 94.62 69 TYR A O 1
ATOM 563 N N . VAL A 1 70 ? 5.397 4.002 11.726 1.00 93.50 70 VAL A N 1
ATOM 564 C CA . VAL A 1 70 ? 5.736 5.275 12.378 1.00 93.50 70 VAL A CA 1
ATOM 565 C C . VAL A 1 70 ? 4.455 6.110 12.466 1.00 93.50 70 VAL A C 1
ATOM 567 O O . VAL A 1 70 ? 3.788 6.313 11.453 1.00 93.50 70 VAL A O 1
ATOM 570 N N . GLU A 1 71 ? 4.096 6.596 13.656 1.00 91.19 71 GLU A N 1
ATOM 571 C CA . GLU A 1 71 ? 2.929 7.464 13.856 1.00 91.19 71 GLU A CA 1
ATOM 572 C C . GLU A 1 71 ? 3.251 8.903 13.425 1.00 91.19 71 GLU A C 1
ATOM 574 O O . GLU A 1 71 ? 3.673 9.748 14.217 1.00 91.19 71 GLU A O 1
ATOM 579 N N . TRP A 1 72 ? 3.050 9.205 12.146 1.00 91.88 72 TRP A N 1
ATOM 580 C CA . TRP A 1 72 ? 3.354 10.531 11.601 1.00 91.88 72 TRP A CA 1
ATOM 581 C C . TRP A 1 72 ? 2.469 11.643 12.173 1.00 91.88 72 TRP A C 1
ATOM 583 O O . TRP A 1 72 ? 2.947 12.760 12.371 1.00 91.88 72 TRP A O 1
ATOM 593 N N . GLU A 1 73 ? 1.205 11.342 12.478 1.00 88.94 73 GLU A N 1
ATOM 594 C CA . GLU A 1 73 ? 0.211 12.349 12.871 1.00 88.94 73 GLU A CA 1
ATOM 595 C C . GLU A 1 73 ? 0.404 12.847 14.309 1.00 88.94 73 GLU A C 1
ATOM 597 O O . GLU A 1 73 ? 0.091 13.997 14.623 1.00 88.94 73 GLU A O 1
ATOM 602 N N . LYS A 1 74 ? 0.958 12.010 15.198 1.00 89.00 74 LYS A N 1
ATOM 603 C CA . LYS A 1 74 ? 1.269 12.412 16.582 1.00 89.00 74 LYS A CA 1
ATOM 604 C C . LYS A 1 74 ? 2.663 13.019 16.741 1.00 89.00 74 LYS A C 1
ATOM 606 O O . LYS A 1 74 ? 2.896 13.689 17.746 1.00 89.00 74 LYS A O 1
ATOM 611 N N . TYR A 1 75 ? 3.561 12.797 15.779 1.00 92.31 75 TYR A N 1
ATOM 612 C CA . TYR A 1 75 ? 4.973 13.184 15.855 1.00 92.31 75 TYR A CA 1
ATOM 613 C C . TYR A 1 75 ? 5.400 14.051 14.653 1.00 92.31 75 TYR A C 1
ATOM 615 O O . TYR A 1 75 ? 6.201 13.613 13.813 1.00 92.31 75 TYR A O 1
ATOM 623 N N . PRO A 1 76 ? 4.904 15.301 14.542 1.00 92.62 76 PRO A N 1
ATOM 624 C CA . PRO A 1 76 ? 5.249 16.203 13.439 1.00 92.62 76 PRO A CA 1
ATOM 625 C C . PRO A 1 76 ? 6.760 16.466 13.319 1.00 92.62 76 PRO A C 1
ATOM 627 O O . PRO A 1 76 ? 7.269 16.666 12.218 1.00 92.62 76 PRO A O 1
ATOM 630 N N . GLU A 1 77 ? 7.509 16.399 14.420 1.00 93.75 77 GLU A N 1
ATOM 631 C CA . GLU A 1 77 ? 8.967 16.519 14.428 1.00 93.75 77 GLU A CA 1
ATOM 632 C C . GLU A 1 77 ? 9.669 15.345 13.730 1.00 93.75 77 GLU A C 1
ATOM 634 O O . GLU A 1 77 ? 10.724 15.530 13.120 1.00 93.75 77 GLU A O 1
ATOM 639 N N . LYS A 1 78 ? 9.096 14.133 13.776 1.00 93.69 78 LYS A N 1
ATOM 640 C CA . LYS A 1 78 ? 9.614 12.989 13.010 1.00 93.69 78 LYS A CA 1
ATOM 641 C C . LYS A 1 78 ? 9.370 13.198 11.526 1.00 93.69 78 LYS A C 1
ATOM 643 O O . LYS A 1 78 ? 10.281 12.974 10.729 1.00 93.69 78 LYS A O 1
ATOM 648 N N . LYS A 1 79 ? 8.177 13.681 11.171 1.00 93.00 79 LYS A N 1
ATOM 649 C CA . LYS A 1 79 ? 7.824 14.031 9.793 1.00 93.00 79 LYS A CA 1
ATOM 650 C C . LYS A 1 79 ? 8.769 15.098 9.228 1.00 93.00 79 LYS A C 1
ATOM 652 O O . LYS A 1 79 ? 9.313 14.916 8.142 1.00 93.00 79 LYS A O 1
ATOM 657 N N . GLU A 1 80 ? 9.057 16.152 9.993 1.00 93.94 80 GLU A N 1
ATOM 658 C CA . GLU A 1 80 ? 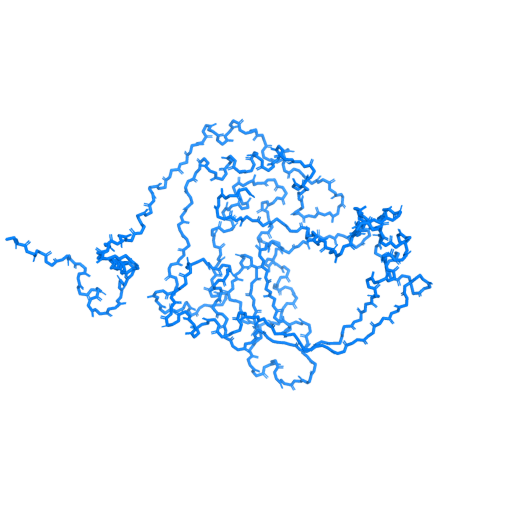10.016 17.198 9.607 1.00 93.94 80 GLU A CA 1
ATOM 659 C C . GLU A 1 80 ? 11.434 16.638 9.403 1.00 93.94 80 GLU A C 1
ATOM 661 O O . GLU A 1 80 ? 12.100 16.953 8.414 1.00 93.94 80 GLU A O 1
ATOM 666 N N . LYS A 1 81 ? 11.897 15.760 10.299 1.00 95.50 81 LYS A N 1
ATOM 667 C CA . LYS A 1 81 ? 13.212 15.115 10.174 1.00 95.50 81 LYS A CA 1
ATOM 668 C C . LYS A 1 81 ? 13.301 14.194 8.958 1.00 95.50 81 LYS A C 1
ATOM 670 O O . LYS A 1 81 ? 14.302 14.252 8.245 1.00 95.50 81 LYS A O 1
ATOM 675 N N . ALA A 1 82 ? 12.272 13.390 8.689 1.00 95.25 82 ALA A N 1
ATOM 676 C CA . ALA A 1 82 ? 12.201 12.554 7.490 1.00 95.25 82 ALA A CA 1
ATOM 677 C C . ALA A 1 82 ? 12.228 13.417 6.220 1.00 95.25 82 ALA A C 1
ATOM 679 O O . ALA A 1 82 ? 13.043 13.184 5.327 1.00 95.25 82 ALA A O 1
ATOM 680 N N . HIS A 1 83 ? 11.425 14.482 6.185 1.00 94.50 83 HIS A N 1
ATOM 681 C CA . HIS A 1 83 ? 11.410 15.441 5.085 1.00 94.50 83 HIS A CA 1
ATOM 682 C C . HIS A 1 83 ? 12.782 16.098 4.866 1.00 94.50 83 HIS A C 1
ATOM 684 O O . HIS A 1 83 ? 13.250 16.187 3.730 1.00 94.50 83 HIS A O 1
ATOM 690 N N . LYS A 1 84 ? 13.484 16.493 5.937 1.00 95.50 84 LYS A N 1
ATOM 691 C CA . LYS A 1 84 ? 14.842 17.049 5.845 1.00 95.50 84 LYS A CA 1
ATOM 692 C C . LYS A 1 84 ? 15.844 16.047 5.268 1.00 95.50 84 LYS A C 1
ATOM 694 O O . LYS A 1 84 ? 16.670 16.433 4.443 1.00 95.50 84 LYS A O 1
ATOM 699 N N . ILE A 1 85 ? 15.772 14.772 5.656 1.00 95.62 85 ILE A N 1
ATOM 700 C CA . ILE A 1 85 ? 16.623 13.716 5.083 1.00 95.62 85 ILE A CA 1
ATOM 701 C C . ILE A 1 85 ? 16.373 13.581 3.577 1.00 95.62 85 ILE A C 1
ATOM 703 O O . ILE A 1 85 ? 17.329 13.527 2.800 1.00 95.62 85 ILE A O 1
ATOM 707 N N . LEU A 1 86 ? 15.103 13.534 3.165 1.00 94.75 86 LEU A N 1
ATOM 708 C CA . LEU A 1 86 ? 14.717 13.350 1.766 1.00 94.75 86 LEU A CA 1
ATOM 709 C C . LEU A 1 86 ? 15.090 14.559 0.897 1.00 94.75 86 LEU A C 1
ATOM 711 O O . LEU A 1 86 ? 15.573 14.379 -0.212 1.00 94.75 86 LEU A O 1
ATOM 715 N N . THR A 1 87 ? 14.934 15.780 1.408 1.00 93.81 87 THR A N 1
ATOM 716 C CA . THR A 1 87 ? 15.221 17.020 0.661 1.00 93.81 87 THR A CA 1
ATOM 717 C C . THR A 1 87 ? 16.694 17.434 0.665 1.00 93.81 87 THR A C 1
ATOM 719 O O . THR A 1 87 ? 17.102 18.234 -0.173 1.00 93.81 87 THR A O 1
ATOM 722 N N . SER A 1 88 ? 17.520 16.862 1.549 1.00 95.62 88 SER A N 1
ATOM 723 C CA . SER A 1 88 ? 18.980 17.081 1.571 1.00 95.62 88 SER A CA 1
ATOM 724 C C . SER A 1 88 ? 19.736 16.244 0.527 1.00 95.62 88 SER A C 1
ATOM 726 O O . SER A 1 88 ? 20.968 16.188 0.537 1.00 95.62 88 SER A O 1
ATOM 728 N N . GLN A 1 89 ? 19.024 15.552 -0.364 1.00 94.25 89 GLN A N 1
ATOM 729 C CA . GLN A 1 89 ? 19.614 14.758 -1.433 1.00 94.25 89 GLN A CA 1
ATOM 730 C C . GLN A 1 89 ? 18.701 14.702 -2.659 1.00 94.25 89 GLN A C 1
ATOM 732 O O . GLN A 1 89 ? 17.481 14.795 -2.560 1.00 94.25 89 GLN A O 1
ATOM 737 N N . VAL A 1 90 ? 19.302 14.524 -3.830 1.00 91.56 90 VAL A N 1
ATOM 738 C CA . VAL A 1 90 ? 18.587 14.301 -5.085 1.00 91.56 90 VAL A CA 1
ATOM 739 C C . VAL A 1 90 ? 18.647 12.816 -5.408 1.00 91.56 90 VAL A C 1
ATOM 741 O O . VAL A 1 90 ? 19.721 12.244 -5.599 1.00 91.56 90 VAL A O 1
ATOM 744 N N . PHE A 1 91 ? 17.476 12.196 -5.491 1.00 89.88 91 PHE A N 1
ATOM 745 C CA . PHE A 1 91 ? 17.335 10.804 -5.893 1.00 89.88 91 PHE A CA 1
ATOM 746 C C . PHE A 1 91 ? 17.305 10.681 -7.425 1.00 89.88 91 PHE A C 1
ATOM 748 O O . PHE A 1 91 ? 16.757 11.561 -8.094 1.00 89.88 91 PHE A O 1
ATOM 755 N N . PRO A 1 92 ? 17.848 9.591 -7.999 1.00 85.38 92 PRO A N 1
ATOM 756 C CA . PRO A 1 92 ? 17.675 9.277 -9.410 1.00 85.38 92 PRO A CA 1
ATOM 757 C C . PRO A 1 92 ? 16.192 9.269 -9.804 1.00 85.38 92 PRO A C 1
ATOM 759 O O . PRO A 1 92 ? 15.363 8.791 -9.020 1.00 85.38 92 PRO A O 1
ATOM 762 N N . PRO A 1 93 ? 15.851 9.765 -11.004 1.00 76.81 93 PRO A N 1
ATOM 763 C CA . PRO A 1 93 ? 14.480 9.729 -11.483 1.00 76.81 93 PRO A CA 1
ATOM 764 C C . PRO A 1 93 ? 13.997 8.291 -11.655 1.00 76.81 93 PRO A C 1
ATOM 766 O O . PRO A 1 93 ? 14.784 7.368 -11.889 1.00 76.81 93 PRO A O 1
ATOM 769 N N . ASN A 1 94 ? 12.684 8.109 -11.571 1.00 75.75 94 ASN A N 1
ATOM 770 C CA . ASN A 1 94 ? 12.054 6.871 -11.989 1.00 75.75 94 ASN A CA 1
ATOM 771 C C . ASN A 1 94 ? 12.229 6.659 -13.512 1.00 75.75 94 ASN A C 1
ATOM 773 O O . ASN A 1 94 ? 12.398 7.630 -14.257 1.00 75.75 94 ASN A O 1
ATOM 777 N N . PRO A 1 95 ? 12.216 5.407 -14.005 1.00 71.69 95 PRO A N 1
ATOM 778 C CA . PRO A 1 95 ? 12.294 5.142 -15.439 1.00 71.69 95 PRO A CA 1
ATOM 779 C C . PRO A 1 95 ? 11.161 5.838 -16.206 1.00 71.69 95 PRO A C 1
ATOM 781 O O . PRO A 1 95 ? 10.010 5.770 -15.785 1.00 71.69 95 PRO A O 1
ATOM 784 N N . GLU A 1 96 ? 11.452 6.432 -17.369 1.00 74.75 96 GLU A N 1
ATOM 785 C CA . GLU A 1 96 ? 10.430 6.977 -18.284 1.00 74.75 96 GLU A CA 1
ATOM 786 C C . GLU A 1 96 ? 9.718 5.854 -19.073 1.00 74.75 96 GLU A C 1
ATOM 788 O O . GLU A 1 96 ? 9.691 5.841 -20.307 1.00 74.75 96 GLU A O 1
ATOM 793 N N . PHE A 1 97 ? 9.161 4.867 -18.364 1.00 76.50 97 PHE A N 1
ATOM 794 C CA . PHE A 1 97 ? 8.534 3.674 -18.949 1.00 76.50 97 PHE A CA 1
ATOM 795 C C . PHE A 1 97 ? 7.350 4.002 -19.871 1.00 76.50 97 PHE A C 1
ATOM 797 O O . PHE A 1 97 ? 7.037 3.239 -20.777 1.00 76.50 97 PHE A O 1
ATOM 804 N N . GLN A 1 98 ? 6.707 5.149 -19.659 1.00 75.25 98 GLN A N 1
ATOM 805 C CA . GLN A 1 98 ? 5.569 5.642 -20.427 1.00 75.25 98 GLN A CA 1
ATOM 806 C C . GLN A 1 98 ? 5.928 6.120 -21.842 1.00 75.25 98 GLN A C 1
ATOM 808 O O . GLN A 1 98 ? 5.035 6.278 -22.669 1.00 75.25 98 GLN A O 1
ATOM 813 N N . MET A 1 99 ? 7.213 6.367 -22.124 1.00 72.12 99 MET A N 1
ATOM 814 C CA . MET A 1 99 ? 7.692 6.875 -23.421 1.00 72.12 99 MET A CA 1
ATOM 815 C C . MET A 1 99 ? 8.318 5.784 -24.301 1.00 72.12 99 MET A C 1
ATOM 817 O O . MET A 1 99 ? 8.788 6.072 -25.401 1.00 72.12 99 MET A O 1
ATOM 821 N N . GLY A 1 100 ? 8.362 4.542 -23.818 1.00 72.69 100 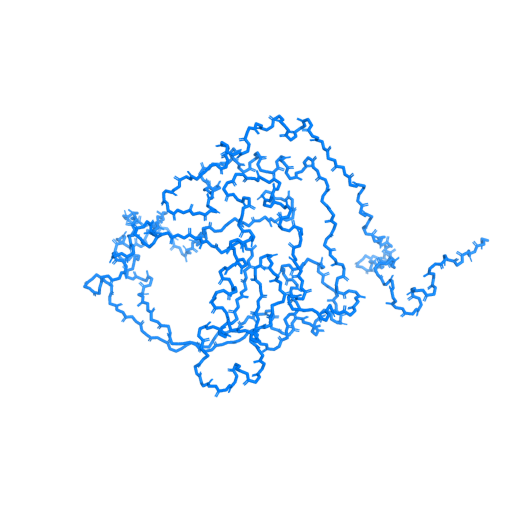GLY A N 1
ATOM 822 C CA . GLY A 1 100 ? 8.973 3.408 -24.503 1.00 72.69 100 GLY A CA 1
ATOM 823 C C . GLY A 1 100 ? 8.120 2.143 -24.400 1.00 72.69 100 GLY A C 1
ATOM 824 O O . GLY A 1 100 ? 7.020 2.174 -23.848 1.00 72.69 100 GLY A O 1
ATOM 825 N N . PRO A 1 101 ? 8.605 1.011 -24.941 1.00 73.75 101 PRO A N 1
ATOM 826 C CA . PRO A 1 101 ? 7.983 -0.272 -24.662 1.00 73.75 101 PRO A CA 1
ATOM 827 C C . PRO A 1 101 ? 8.046 -0.545 -23.156 1.00 73.75 101 PRO A C 1
ATOM 829 O O . PRO A 1 101 ? 9.087 -0.358 -22.523 1.00 73.75 101 PRO A O 1
ATOM 832 N N . ILE A 1 102 ? 6.930 -1.004 -22.595 1.00 76.62 102 ILE A N 1
ATOM 833 C CA . ILE A 1 102 ? 6.888 -1.456 -21.205 1.00 76.62 102 ILE A CA 1
ATOM 834 C C . ILE A 1 102 ? 7.884 -2.616 -21.034 1.00 76.62 102 ILE A C 1
ATOM 836 O O . ILE A 1 102 ? 7.934 -3.479 -21.917 1.00 76.62 102 ILE A O 1
ATOM 840 N N . PRO A 1 103 ? 8.660 -2.657 -19.932 1.00 81.75 103 PRO A N 1
ATOM 841 C CA . PRO A 1 103 ? 9.587 -3.753 -19.667 1.00 81.75 103 PRO A CA 1
ATOM 842 C C . PRO A 1 103 ? 8.916 -5.128 -19.766 1.00 81.75 103 PRO A C 1
ATOM 844 O O . PRO A 1 103 ? 7.834 -5.346 -19.222 1.00 81.75 103 PRO A O 1
ATOM 847 N N . ASP A 1 104 ? 9.582 -6.077 -20.422 1.00 83.50 104 ASP A N 1
ATOM 848 C CA . ASP A 1 104 ? 9.140 -7.465 -20.602 1.00 83.50 104 ASP A CA 1
ATOM 849 C C . ASP A 1 104 ? 9.525 -8.367 -19.413 1.00 83.50 104 ASP A C 1
ATOM 851 O O . ASP A 1 104 ? 9.770 -9.567 -19.552 1.00 83.50 104 ASP A O 1
ATOM 855 N N . THR A 1 105 ? 9.558 -7.783 -18.215 1.00 90.81 105 THR A N 1
ATOM 856 C CA . THR A 1 105 ? 9.909 -8.439 -16.955 1.00 90.81 105 THR A CA 1
ATOM 857 C C . THR A 1 105 ? 8.693 -8.594 -16.043 1.00 90.81 105 THR A C 1
ATOM 859 O O . THR A 1 105 ? 7.682 -7.911 -16.184 1.00 90.81 105 THR A O 1
ATOM 862 N N . ASN A 1 106 ? 8.793 -9.496 -15.065 1.00 93.19 106 ASN A N 1
ATOM 863 C CA . ASN A 1 106 ? 7.822 -9.624 -13.981 1.00 93.19 106 ASN A CA 1
ATOM 864 C C . ASN A 1 106 ? 8.591 -9.694 -12.643 1.00 93.19 106 ASN A C 1
ATOM 866 O O . ASN A 1 106 ? 9.169 -10.741 -12.348 1.00 93.19 106 ASN A O 1
ATOM 870 N N . PRO A 1 107 ? 8.666 -8.606 -11.852 1.00 95.00 107 PRO A N 1
ATOM 871 C CA . PRO A 1 107 ? 7.868 -7.388 -11.962 1.00 95.00 107 PRO A CA 1
ATOM 872 C C . PRO A 1 107 ? 8.220 -6.494 -13.155 1.00 95.00 107 PRO A C 1
ATOM 874 O O . PRO A 1 107 ? 9.356 -6.485 -13.625 1.00 95.00 107 PRO A O 1
ATOM 877 N N . VAL A 1 108 ? 7.226 -5.740 -13.625 1.00 91.94 108 VAL A N 1
ATOM 878 C CA . VAL A 1 108 ? 7.350 -4.798 -14.746 1.00 91.94 108 VAL A CA 1
ATOM 879 C C . VAL A 1 108 ? 8.135 -3.565 -14.307 1.00 91.94 108 VAL A C 1
ATOM 881 O O . VAL A 1 108 ? 9.128 -3.201 -14.929 1.00 91.94 108 VAL A O 1
ATOM 884 N N . LEU A 1 109 ? 7.713 -2.943 -13.205 1.00 91.69 109 LEU A N 1
ATOM 885 C CA . LEU A 1 109 ? 8.361 -1.771 -12.631 1.00 91.69 109 LEU A CA 1
ATOM 886 C C . LEU A 1 109 ? 8.957 -2.108 -11.256 1.00 91.69 109 LEU A C 1
ATOM 888 O O . LEU A 1 109 ? 8.254 -2.640 -10.392 1.00 91.69 109 LEU A O 1
ATOM 892 N N . PRO A 1 110 ? 10.244 -1.820 -11.004 1.00 91.88 110 PRO A N 1
ATOM 893 C CA . PRO A 1 110 ? 10.882 -2.130 -9.728 1.00 91.88 110 PRO A CA 1
ATOM 894 C C . PRO A 1 110 ? 10.534 -1.145 -8.603 1.00 91.88 110 PRO A C 1
ATOM 896 O O . PRO A 1 110 ? 10.754 -1.493 -7.440 1.00 91.88 110 PRO A O 1
ATOM 899 N N . GLY A 1 111 ? 10.053 0.068 -8.910 1.00 91.75 111 GLY A N 1
ATOM 900 C CA . GLY A 1 111 ? 9.731 1.081 -7.901 1.00 91.75 111 GLY A CA 1
ATOM 901 C C . GLY A 1 111 ? 10.936 1.547 -7.082 1.00 91.75 111 GLY A C 1
ATOM 902 O O . GLY A 1 111 ? 10.853 1.717 -5.865 1.00 91.75 111 GLY A O 1
ATOM 903 N N . ILE A 1 112 ? 12.092 1.698 -7.741 1.00 91.31 112 ILE A N 1
ATOM 904 C CA . ILE A 1 112 ? 13.378 2.001 -7.087 1.00 91.31 112 ILE A CA 1
ATOM 905 C C . ILE A 1 112 ? 13.299 3.280 -6.255 1.00 91.31 112 ILE A C 1
ATOM 907 O O . ILE A 1 112 ? 13.833 3.315 -5.150 1.00 91.31 112 ILE A O 1
ATOM 911 N N . HIS A 1 113 ? 12.609 4.305 -6.748 1.00 87.88 113 HIS A N 1
ATOM 912 C CA . HIS A 1 113 ? 12.569 5.610 -6.098 1.00 87.88 113 HIS A CA 1
ATOM 913 C C . HIS A 1 113 ? 11.973 5.542 -4.676 1.00 87.88 113 HIS A C 1
ATOM 915 O O . HIS A 1 113 ? 12.606 5.979 -3.716 1.00 87.88 113 HIS A O 1
ATOM 921 N N . TRP A 1 114 ? 10.829 4.868 -4.502 1.00 90.75 114 TRP A N 1
ATOM 922 C CA . TRP A 1 114 ? 10.213 4.669 -3.180 1.00 90.75 114 TRP A CA 1
ATOM 923 C C . TRP A 1 114 ? 11.054 3.808 -2.245 1.00 90.75 114 TRP A C 1
ATOM 925 O O . TRP A 1 114 ? 11.057 4.052 -1.037 1.00 90.75 114 TRP A O 1
ATOM 935 N N . LYS A 1 115 ? 11.774 2.814 -2.780 1.00 94.31 115 LYS A N 1
ATOM 936 C CA . LYS A 1 115 ? 12.715 2.011 -1.985 1.00 94.31 115 LYS A CA 1
ATOM 937 C C . LYS A 1 115 ? 13.831 2.885 -1.436 1.00 94.31 115 LYS A C 1
ATOM 939 O O . LYS A 1 115 ? 14.112 2.855 -0.242 1.00 94.31 115 LYS A O 1
ATOM 944 N N . MET A 1 116 ? 14.414 3.726 -2.292 1.00 94.06 116 MET A N 1
ATOM 945 C CA . MET A 1 116 ? 15.467 4.653 -1.886 1.00 94.06 116 MET A CA 1
ATOM 946 C C . MET A 1 116 ? 14.994 5.610 -0.792 1.00 94.06 116 MET A C 1
ATOM 948 O O . MET A 1 116 ? 15.763 5.870 0.126 1.00 94.06 116 MET A O 1
ATOM 952 N N . TRP A 1 117 ? 13.748 6.086 -0.838 1.00 94.31 117 TRP A N 1
ATOM 953 C CA . TRP A 1 117 ? 13.188 6.924 0.227 1.00 94.31 117 TRP A CA 1
ATOM 954 C C . TRP A 1 117 ? 13.080 6.196 1.566 1.00 94.31 117 TRP A C 1
ATOM 956 O O . TRP A 1 117 ? 13.518 6.735 2.580 1.00 94.31 117 TRP A O 1
ATOM 966 N N . HIS A 1 118 ? 12.589 4.956 1.574 1.00 95.56 118 HIS A N 1
ATOM 967 C CA . HIS A 1 118 ? 12.528 4.145 2.794 1.00 95.56 118 HIS A CA 1
ATOM 968 C C . HIS A 1 118 ? 13.928 3.885 3.371 1.00 95.56 118 HIS A C 1
ATOM 970 O O . HIS A 1 118 ? 14.168 4.146 4.549 1.00 95.56 118 HIS A O 1
ATOM 976 N N . HIS A 1 119 ? 14.891 3.482 2.535 1.00 96.12 119 HIS A N 1
ATOM 977 C CA . HIS A 1 119 ? 16.281 3.287 2.965 1.00 96.12 119 HIS A CA 1
ATOM 978 C C . HIS A 1 119 ? 16.973 4.596 3.396 1.00 96.12 119 HIS A C 1
ATOM 980 O O . HIS A 1 119 ? 17.875 4.590 4.241 1.00 96.12 119 HIS A O 1
ATOM 986 N N . ALA A 1 120 ? 16.583 5.733 2.814 1.00 95.44 120 ALA A N 1
ATOM 987 C CA . ALA A 1 120 ? 17.111 7.040 3.184 1.00 95.44 120 ALA A CA 1
ATOM 988 C C . ALA A 1 120 ? 16.581 7.495 4.546 1.00 95.44 120 ALA A C 1
ATOM 990 O O . ALA A 1 120 ? 17.379 7.950 5.364 1.00 95.44 120 ALA A O 1
ATOM 991 N N . VAL A 1 121 ? 15.283 7.348 4.820 1.00 95.81 121 VAL A N 1
ATOM 992 C CA . VAL A 1 121 ? 14.715 7.679 6.137 1.00 95.81 121 VAL A CA 1
ATOM 993 C C . VAL A 1 121 ? 15.246 6.725 7.211 1.00 95.81 121 VAL A C 1
ATOM 995 O O . VAL A 1 121 ? 15.685 7.192 8.259 1.00 95.81 121 VAL A O 1
ATOM 998 N N . GLY A 1 122 ? 15.344 5.429 6.912 1.00 95.62 122 GLY A N 1
ATOM 999 C CA . GLY A 1 122 ? 15.989 4.444 7.781 1.00 95.62 122 GLY A CA 1
ATOM 1000 C C . GLY A 1 122 ? 15.135 4.009 8.978 1.00 95.62 122 GLY A C 1
ATOM 1001 O O . GLY A 1 122 ? 13.910 4.152 8.971 1.00 95.62 122 GLY A O 1
ATOM 1002 N N . GLY A 1 123 ? 15.786 3.451 10.005 1.00 95.19 123 GLY A N 1
ATOM 1003 C CA . GLY A 1 123 ? 15.116 2.882 11.173 1.00 95.19 123 GLY A CA 1
ATOM 1004 C C . GLY A 1 123 ? 14.136 1.773 10.797 1.00 95.19 123 GLY A C 1
ATOM 1005 O O . GLY A 1 123 ? 14.412 0.954 9.917 1.00 95.19 123 GLY A O 1
ATOM 1006 N N . GLU A 1 124 ? 12.965 1.775 11.428 1.00 94.44 124 GLU A N 1
ATOM 1007 C CA . GLU A 1 124 ? 11.918 0.766 11.246 1.00 94.44 124 GLU A CA 1
ATOM 1008 C C . GLU A 1 124 ? 11.360 0.726 9.810 1.00 94.44 124 GLU A C 1
ATOM 1010 O O . GLU A 1 124 ? 10.777 -0.272 9.396 1.00 94.44 124 GLU A O 1
ATOM 1015 N N . LEU A 1 125 ? 11.575 1.785 9.022 1.00 96.00 125 LEU A N 1
ATOM 1016 C CA . LEU A 1 125 ? 11.131 1.871 7.630 1.00 96.00 125 LEU A CA 1
ATOM 1017 C C . LEU A 1 125 ? 12.100 1.212 6.640 1.00 96.00 125 LEU A C 1
ATOM 1019 O O . LEU A 1 125 ? 11.725 1.010 5.487 1.00 96.00 125 LEU A O 1
ATOM 1023 N N . THR A 1 126 ? 13.325 0.883 7.068 1.00 96.69 126 THR A N 1
ATOM 1024 C CA . THR A 1 126 ? 14.417 0.442 6.180 1.00 96.69 126 THR A CA 1
ATOM 1025 C C . THR A 1 126 ? 14.038 -0.771 5.338 1.00 96.69 126 THR A C 1
ATOM 1027 O O . THR A 1 126 ? 14.282 -0.754 4.134 1.00 96.69 126 THR A O 1
ATOM 1030 N N . ASP A 1 127 ? 13.429 -1.779 5.967 1.00 96.94 127 ASP A N 1
ATOM 1031 C CA . ASP A 1 127 ? 13.126 -3.080 5.354 1.00 96.94 127 ASP A CA 1
ATOM 1032 C C . ASP A 1 127 ? 11.700 -3.163 4.787 1.00 96.94 127 ASP A C 1
ATOM 1034 O O . ASP A 1 127 ? 11.296 -4.204 4.265 1.00 96.94 127 ASP A O 1
ATOM 1038 N N . VAL A 1 128 ? 10.907 -2.089 4.895 1.00 97.56 128 VAL A N 1
ATOM 1039 C CA . VAL A 1 128 ? 9.504 -2.073 4.448 1.00 97.56 128 VAL A CA 1
ATOM 1040 C C . VAL A 1 128 ? 9.352 -2.547 2.997 1.00 97.56 128 VAL A C 1
ATOM 1042 O O . VAL A 1 128 ? 8.430 -3.333 2.738 1.00 97.56 128 VAL A O 1
ATOM 1045 N N . PRO A 1 129 ? 10.210 -2.149 2.035 1.00 97.75 129 PRO A N 1
ATOM 1046 C CA . PRO A 1 129 ? 10.104 -2.664 0.678 1.00 97.75 129 PRO A CA 1
ATOM 1047 C C . PRO A 1 129 ? 10.352 -4.171 0.549 1.00 97.75 129 PRO A C 1
ATOM 1049 O O . PRO A 1 129 ? 9.583 -4.867 -0.122 1.00 97.75 129 PRO A O 1
ATOM 1052 N N . GLU A 1 130 ? 11.391 -4.687 1.199 1.00 98.25 130 GLU A N 1
ATOM 1053 C CA . GLU A 1 130 ? 11.792 -6.096 1.162 1.00 98.25 130 GLU A CA 1
ATOM 1054 C C . GLU A 1 130 ? 10.774 -6.993 1.876 1.00 98.25 130 GLU A C 1
ATOM 1056 O O . GLU A 1 130 ? 10.406 -8.055 1.363 1.00 98.25 130 GLU A O 1
ATOM 1061 N N . ASP A 1 131 ? 10.261 -6.547 3.022 1.00 98.12 131 ASP A N 1
ATOM 1062 C CA . ASP A 1 131 ? 9.201 -7.213 3.781 1.00 98.12 131 ASP A CA 1
ATOM 1063 C C . ASP A 1 131 ? 7.891 -7.279 2.986 1.00 98.12 131 ASP A C 1
ATOM 1065 O O . ASP A 1 131 ? 7.231 -8.327 2.921 1.00 98.12 131 ASP A O 1
ATOM 1069 N N . SER A 1 132 ? 7.530 -6.166 2.336 1.00 98.25 132 SER A N 1
ATOM 1070 C CA . SER A 1 132 ? 6.353 -6.090 1.468 1.00 98.25 132 SER A CA 1
ATOM 1071 C C . SER A 1 132 ? 6.477 -7.081 0.317 1.00 98.25 132 SER A C 1
ATOM 1073 O O . SER A 1 132 ? 5.559 -7.860 0.056 1.00 98.25 132 SER A O 1
ATOM 1075 N N . TRP A 1 133 ? 7.633 -7.106 -0.348 1.00 98.31 133 TRP A N 1
ATOM 1076 C CA . TRP A 1 133 ? 7.869 -8.023 -1.458 1.00 98.31 133 TRP A CA 1
ATOM 1077 C C . TRP A 1 133 ? 7.872 -9.490 -1.015 1.00 98.31 133 TRP A C 1
ATOM 1079 O O . TRP A 1 133 ? 7.270 -10.340 -1.671 1.00 98.31 133 TRP A O 1
ATOM 1089 N N . SER A 1 134 ? 8.464 -9.791 0.140 1.00 98.44 134 SER A N 1
ATOM 1090 C CA . SER A 1 134 ? 8.452 -11.138 0.721 1.00 98.44 134 SER A CA 1
ATOM 1091 C C . SER A 1 134 ? 7.029 -11.621 1.022 1.00 98.44 134 SER A C 1
ATOM 1093 O O . SER A 1 134 ? 6.696 -12.783 0.783 1.00 98.44 134 SER A O 1
ATOM 1095 N N . THR A 1 135 ? 6.160 -10.722 1.491 1.00 98.38 135 THR A N 1
ATOM 1096 C CA . THR A 1 135 ? 4.735 -11.007 1.715 1.00 98.38 135 THR A CA 1
ATOM 1097 C C . THR A 1 135 ? 4.000 -11.299 0.408 1.00 98.38 135 THR A C 1
ATOM 1099 O O . THR A 1 135 ? 3.272 -12.288 0.320 1.00 98.38 135 THR A O 1
ATOM 1102 N N . VAL A 1 136 ? 4.251 -10.510 -0.640 1.00 98.50 136 VAL A N 1
ATOM 1103 C CA . VAL A 1 136 ? 3.692 -10.748 -1.980 1.00 98.50 136 VAL A CA 1
ATOM 1104 C C . VAL A 1 136 ? 4.077 -12.128 -2.506 1.00 98.50 136 VAL A C 1
ATOM 1106 O O . VAL A 1 136 ? 3.198 -12.876 -2.929 1.00 98.50 136 VAL A O 1
ATOM 1109 N N . LEU A 1 137 ? 5.365 -12.480 -2.451 1.00 98.25 137 LEU A N 1
ATOM 1110 C CA . LEU A 1 137 ? 5.863 -13.772 -2.932 1.00 98.25 137 LEU A CA 1
ATOM 1111 C C . LEU A 1 137 ? 5.254 -14.961 -2.176 1.00 98.25 137 LEU A C 1
ATOM 1113 O O . LEU A 1 137 ? 5.083 -16.032 -2.753 1.00 98.25 137 LEU A O 1
ATOM 1117 N N . ARG A 1 138 ? 4.918 -14.779 -0.894 1.00 98.25 138 ARG A N 1
ATOM 1118 C CA . ARG A 1 138 ? 4.279 -15.807 -0.063 1.00 98.25 138 ARG A CA 1
ATOM 1119 C C . ARG A 1 138 ? 2.791 -15.982 -0.376 1.00 98.25 138 ARG A C 1
ATOM 1121 O O . ARG A 1 138 ? 2.287 -17.099 -0.301 1.00 98.25 138 ARG A O 1
ATOM 1128 N N . GLU A 1 139 ? 2.079 -14.895 -0.663 1.00 98.06 139 GLU A N 1
ATOM 1129 C CA . GLU A 1 139 ? 0.607 -14.888 -0.678 1.00 98.06 139 GLU A CA 1
ATOM 1130 C C . GLU A 1 139 ? -0.012 -14.866 -2.077 1.00 98.06 139 GLU A C 1
ATOM 1132 O O . GLU A 1 139 ? -1.157 -15.299 -2.258 1.00 98.06 139 GLU A O 1
ATOM 1137 N N . LYS A 1 140 ? 0.709 -14.351 -3.076 1.00 98.06 140 LYS A N 1
ATOM 1138 C CA . LYS A 1 140 ? 0.195 -14.235 -4.441 1.00 98.06 140 LYS A CA 1
ATOM 1139 C C . LYS A 1 140 ? 0.454 -15.479 -5.263 1.00 98.06 140 LYS A C 1
ATOM 1141 O O . LYS A 1 140 ? 1.380 -16.250 -5.036 1.00 98.06 140 LYS A O 1
ATOM 1146 N N . HIS A 1 141 ? -0.434 -15.684 -6.229 1.00 97.81 141 HIS A N 1
ATOM 1147 C CA . HIS A 1 141 ? -0.326 -16.787 -7.163 1.00 97.81 141 HIS A CA 1
ATOM 1148 C C . HIS A 1 141 ? 0.982 -16.663 -7.974 1.00 97.81 141 HIS A C 1
ATOM 1150 O O . HIS A 1 141 ? 1.302 -15.554 -8.401 1.00 97.81 141 HIS A O 1
ATOM 1156 N N . PRO A 1 142 ? 1.706 -17.759 -8.269 1.00 96.62 142 PRO A N 1
ATOM 1157 C CA . PRO A 1 142 ? 2.968 -17.697 -9.021 1.00 96.62 142 PRO A CA 1
ATOM 1158 C C . PRO A 1 142 ? 2.853 -17.078 -10.421 1.00 96.62 142 PRO A C 1
ATOM 1160 O O . PRO A 1 142 ? 3.829 -16.583 -10.968 1.00 96.62 142 PRO A O 1
ATOM 1163 N N . GLU A 1 143 ? 1.656 -17.113 -11.009 1.00 95.69 143 GLU A N 1
ATOM 1164 C CA . GLU A 1 143 ? 1.371 -16.511 -12.321 1.00 95.69 143 GLU A CA 1
ATOM 1165 C C . GLU A 1 143 ? 0.804 -15.082 -12.235 1.00 95.69 143 GLU A C 1
ATOM 1167 O O . GLU A 1 143 ? 0.284 -14.575 -13.225 1.00 95.69 143 GLU A O 1
ATOM 1172 N N . MET A 1 144 ? 0.824 -14.443 -11.064 1.00 97.69 144 MET A N 1
ATOM 1173 C CA . MET A 1 144 ? 0.359 -13.063 -10.910 1.00 97.69 144 MET A CA 1
ATOM 1174 C C . MET A 1 144 ? 1.237 -12.100 -11.729 1.00 97.69 144 MET A C 1
ATOM 1176 O O . MET A 1 144 ? 2.458 -12.258 -11.799 1.00 97.69 144 MET A O 1
ATOM 1180 N N . LEU A 1 145 ? 0.626 -11.081 -12.336 1.00 96.06 145 LEU A N 1
ATOM 1181 C CA . LEU A 1 145 ? 1.340 -10.024 -13.052 1.00 96.06 145 LEU A CA 1
ATOM 1182 C C . LEU A 1 145 ? 1.704 -8.925 -12.049 1.00 96.06 145 LEU A C 1
ATOM 1184 O O . LEU A 1 145 ? 0.826 -8.251 -11.508 1.00 96.06 145 LEU A O 1
ATOM 1188 N N . HIS A 1 146 ? 2.991 -8.764 -11.751 1.00 96.38 146 HIS A N 1
ATOM 1189 C CA . HIS A 1 146 ? 3.498 -7.785 -10.791 1.00 96.38 146 HIS A CA 1
ATOM 1190 C C . HIS A 1 146 ? 3.860 -6.491 -11.526 1.00 96.38 146 HIS A C 1
ATOM 1192 O O . HIS A 1 146 ? 4.957 -6.335 -12.049 1.00 96.38 146 HIS A O 1
ATOM 1198 N N . LEU A 1 147 ? 2.920 -5.556 -11.599 1.00 94.06 147 LEU A N 1
ATOM 1199 C CA . LEU A 1 147 ? 3.073 -4.322 -12.370 1.00 94.06 147 LEU A CA 1
ATOM 1200 C C . LEU A 1 147 ? 4.050 -3.340 -11.716 1.00 94.06 147 LEU A C 1
ATOM 1202 O O . LEU A 1 147 ? 4.835 -2.710 -12.412 1.00 94.06 147 LEU A O 1
ATOM 1206 N N . LEU A 1 148 ? 4.024 -3.238 -10.386 1.00 94.56 148 LEU A N 1
ATOM 1207 C CA . LEU A 1 148 ? 4.969 -2.453 -9.593 1.00 94.56 148 LEU A CA 1
ATOM 1208 C C . LEU A 1 148 ? 5.408 -3.286 -8.393 1.00 94.56 148 LEU A C 1
ATOM 1210 O O . LEU A 1 148 ? 4.570 -3.800 -7.652 1.00 94.56 148 LEU A O 1
ATOM 1214 N N . GLN A 1 149 ? 6.715 -3.438 -8.198 1.00 96.06 149 GLN A N 1
ATOM 1215 C CA . GLN A 1 149 ? 7.263 -4.229 -7.100 1.00 96.06 149 GLN A CA 1
ATOM 1216 C C . GLN A 1 149 ? 7.053 -3.534 -5.751 1.00 96.06 149 GLN A C 1
ATOM 1218 O O . GLN A 1 149 ? 6.664 -4.188 -4.785 1.00 96.06 149 GLN A O 1
ATOM 1223 N N . PHE A 1 150 ? 7.294 -2.219 -5.685 1.00 95.50 150 PHE A N 1
ATOM 1224 C CA . PHE A 1 150 ? 7.107 -1.428 -4.474 1.00 95.50 150 PHE A CA 1
ATOM 1225 C C . PHE A 1 150 ? 6.776 0.045 -4.774 1.00 95.50 150 PHE A C 1
ATOM 1227 O O . PHE A 1 150 ? 7.528 0.679 -5.507 1.00 95.50 150 PHE A O 1
ATOM 1234 N N . PRO A 1 151 ? 5.733 0.629 -4.162 1.00 95.69 151 PRO A N 1
ATOM 1235 C CA . PRO A 1 151 ? 4.598 -0.019 -3.505 1.00 95.69 151 PRO A CA 1
ATOM 1236 C C . PRO A 1 151 ? 3.949 -1.087 -4.389 1.00 95.69 151 PRO A C 1
ATOM 1238 O O . PRO A 1 151 ? 3.777 -0.888 -5.591 1.00 95.69 151 PRO A O 1
ATOM 1241 N N . TYR A 1 152 ? 3.601 -2.241 -3.820 1.00 97.31 152 TYR A N 1
ATOM 1242 C CA . TYR A 1 152 ? 3.163 -3.364 -4.646 1.00 97.31 152 TYR A CA 1
ATOM 1243 C C . TYR A 1 152 ? 1.857 -3.066 -5.396 1.00 97.31 152 TYR A C 1
ATOM 1245 O O . TYR A 1 152 ? 0.829 -2.750 -4.790 1.00 97.31 152 TYR A O 1
ATOM 1253 N N . ASN A 1 153 ? 1.894 -3.222 -6.718 1.00 97.19 153 ASN A N 1
ATOM 1254 C CA . ASN A 1 153 ? 0.715 -3.236 -7.570 1.00 97.19 153 ASN A CA 1
ATOM 1255 C C . ASN A 1 153 ? 0.762 -4.474 -8.464 1.00 97.19 153 ASN A C 1
ATOM 1257 O O . ASN A 1 153 ? 1.771 -4.743 -9.117 1.00 97.19 153 ASN A O 1
ATOM 1261 N N . GLY A 1 154 ? -0.327 -5.232 -8.509 1.00 96.62 154 GLY A N 1
ATOM 1262 C CA . GLY A 1 154 ? -0.383 -6.441 -9.319 1.00 96.62 154 GLY A CA 1
ATOM 1263 C C . GLY A 1 154 ? -1.797 -6.865 -9.662 1.00 96.62 154 GLY A C 1
ATOM 1264 O O . GLY A 1 154 ? -2.735 -6.634 -8.895 1.00 96.62 154 GLY A O 1
ATOM 1265 N N . GLU A 1 155 ? -1.931 -7.526 -10.806 1.00 97.25 155 GLU A N 1
ATOM 1266 C CA . GLU A 1 155 ? -3.194 -8.045 -11.322 1.00 97.25 155 GLU A CA 1
ATOM 1267 C C . GLU A 1 155 ? -3.089 -9.516 -11.755 1.00 97.25 155 GLU A C 1
ATOM 1269 O O . GLU A 1 155 ? -2.017 -9.988 -12.143 1.00 97.25 155 GLU A O 1
ATOM 1274 N N . PRO A 1 156 ? -4.187 -10.280 -11.672 1.00 96.75 156 PRO A N 1
ATOM 1275 C CA . PRO A 1 156 ? -4.230 -11.629 -12.211 1.00 96.75 156 PRO A CA 1
ATOM 1276 C C . PRO A 1 156 ? -4.212 -11.633 -13.749 1.00 96.75 156 PRO A C 1
ATOM 1278 O O . PRO A 1 156 ? -4.810 -10.762 -14.387 1.00 96.75 156 PRO A O 1
ATOM 1281 N N . PRO A 1 157 ? -3.646 -12.678 -14.378 1.00 95.25 157 PRO A N 1
ATOM 1282 C CA . PRO A 1 157 ? -3.883 -12.955 -15.789 1.00 95.25 157 PRO A CA 1
ATOM 1283 C C . PRO A 1 157 ? -5.379 -13.088 -16.089 1.00 95.25 157 PRO A C 1
ATOM 1285 O O . PRO A 1 157 ? -6.109 -13.753 -15.348 1.00 95.25 157 PRO A O 1
ATOM 1288 N N . LYS A 1 158 ? -5.819 -12.561 -17.240 1.00 92.31 158 LYS A N 1
ATOM 1289 C CA . LYS A 1 158 ? -7.227 -12.601 -17.688 1.00 92.31 158 LYS A CA 1
ATOM 1290 C C . LYS A 1 158 ? -7.848 -13.994 -17.575 1.00 92.31 158 LYS A C 1
ATOM 1292 O O . LYS A 1 158 ? -8.920 -14.147 -17.008 1.00 92.31 158 LYS A O 1
ATOM 1297 N N . ARG A 1 159 ? -7.133 -15.022 -18.050 1.00 95.12 159 ARG A N 1
ATOM 1298 C CA . ARG A 1 159 ? -7.596 -16.420 -18.002 1.00 95.12 159 ARG A CA 1
ATOM 1299 C C . ARG A 1 159 ? -7.896 -16.913 -16.583 1.00 95.12 159 ARG A C 1
ATOM 1301 O O . ARG A 1 159 ? -8.769 -17.750 -16.423 1.00 95.12 159 ARG A O 1
ATOM 1308 N N . LEU A 1 160 ? -7.166 -16.423 -15.576 1.00 94.19 160 LEU A N 1
ATOM 1309 C CA . LEU A 1 160 ? -7.280 -16.881 -14.190 1.00 94.19 160 LEU A CA 1
ATOM 1310 C C . LEU A 1 160 ? -8.346 -16.108 -13.417 1.00 94.19 160 LEU A C 1
ATOM 1312 O O . LEU A 1 160 ? -9.048 -16.697 -12.600 1.00 94.19 160 LEU A O 1
ATOM 1316 N N . VAL A 1 161 ? -8.495 -14.806 -13.677 1.00 93.69 161 VAL A N 1
ATOM 1317 C CA . VAL A 1 161 ? -9.522 -14.000 -13.000 1.00 93.69 161 VAL A CA 1
ATOM 1318 C C . VAL A 1 161 ? -10.936 -14.361 -13.455 1.00 93.69 161 VAL A C 1
ATOM 1320 O O . VAL A 1 161 ? -11.870 -14.251 -12.667 1.00 93.69 161 VAL A O 1
ATOM 1323 N N . THR A 1 162 ? -11.092 -14.843 -14.693 1.00 92.88 162 THR A N 1
ATOM 1324 C CA . THR A 1 162 ? -12.384 -15.269 -15.255 1.00 92.88 162 THR A CA 1
ATOM 1325 C C . THR A 1 162 ? -12.671 -16.764 -15.108 1.00 92.88 162 THR A C 1
ATOM 1327 O O . THR A 1 162 ? -13.749 -17.201 -15.498 1.00 92.88 162 THR A O 1
ATOM 1330 N N . ASP A 1 163 ? -11.732 -17.560 -14.585 1.00 95.06 163 ASP A N 1
ATOM 1331 C CA . ASP A 1 163 ? -11.877 -19.023 -14.463 1.00 95.06 163 ASP A CA 1
ATOM 1332 C C . ASP A 1 163 ? -13.033 -19.419 -13.527 1.00 95.06 163 ASP A C 1
ATOM 1334 O O . ASP A 1 163 ? -13.670 -20.460 -13.687 1.00 95.06 163 ASP A O 1
ATOM 1338 N N . LYS A 1 164 ? -13.326 -18.571 -12.533 1.00 96.38 164 LYS A N 1
ATOM 1339 C CA . LYS A 1 164 ? -14.337 -18.817 -11.500 1.00 96.38 164 LYS A CA 1
ATOM 1340 C C . LYS A 1 164 ? -15.155 -17.565 -11.228 1.00 96.38 164 LYS A C 1
ATOM 1342 O O . LYS A 1 164 ? -14.660 -16.450 -11.331 1.00 96.38 164 LYS A O 1
ATOM 1347 N N . ALA A 1 165 ? -16.394 -17.764 -10.779 1.00 96.31 165 ALA A N 1
ATOM 1348 C CA . ALA A 1 165 ? -17.270 -16.667 -10.362 1.00 96.31 165 ALA A CA 1
ATOM 1349 C C . ALA A 1 165 ? -16.737 -15.901 -9.134 1.00 96.31 165 ALA A C 1
ATOM 1351 O O . ALA A 1 165 ? -16.990 -14.707 -8.998 1.00 96.31 165 ALA A O 1
ATOM 1352 N N . VAL A 1 166 ? -16.009 -16.588 -8.246 1.00 97.94 166 VAL A N 1
ATOM 1353 C CA . VAL A 1 166 ? -15.309 -15.999 -7.096 1.00 97.94 166 VAL A CA 1
ATOM 1354 C C . VAL A 1 166 ? -13.811 -16.108 -7.351 1.00 97.94 166 VAL A C 1
ATOM 1356 O O . VAL A 1 166 ? -13.287 -17.212 -7.515 1.00 97.94 166 VAL A O 1
ATOM 1359 N N . THR A 1 167 ? -13.132 -14.968 -7.382 1.00 97.88 167 THR A N 1
ATOM 1360 C CA . THR A 1 167 ? -11.688 -14.862 -7.574 1.00 97.88 167 THR A CA 1
ATOM 1361 C C . THR A 1 167 ? -10.974 -15.370 -6.313 1.00 97.88 167 THR A C 1
ATOM 1363 O O . THR A 1 167 ? -11.246 -14.884 -5.217 1.00 97.88 167 THR A O 1
ATOM 1366 N N . PRO A 1 168 ? -10.064 -16.355 -6.410 1.00 97.19 168 PRO A N 1
ATOM 1367 C CA . PRO A 1 168 ? -9.267 -16.782 -5.259 1.00 97.19 168 PRO A CA 1
ATOM 1368 C C . PRO A 1 168 ? -8.428 -15.632 -4.674 1.00 97.19 168 PRO A C 1
ATOM 1370 O O . PRO A 1 168 ? -7.912 -14.808 -5.424 1.00 97.19 168 PRO A O 1
ATOM 1373 N N . ASN A 1 169 ? -8.217 -15.599 -3.352 1.00 97.06 169 ASN A N 1
ATOM 1374 C CA . ASN A 1 169 ? -7.474 -14.518 -2.670 1.00 97.06 169 ASN A CA 1
ATOM 1375 C C . ASN A 1 169 ? -6.070 -14.268 -3.252 1.00 97.06 169 ASN A C 1
ATOM 1377 O O . ASN A 1 169 ? -5.649 -13.120 -3.416 1.00 97.06 169 ASN A O 1
ATOM 1381 N N . SER A 1 170 ? -5.358 -15.336 -3.616 1.00 97.94 170 SER A N 1
ATOM 1382 C CA . SER A 1 170 ? -4.026 -15.257 -4.230 1.00 97.94 170 SER A CA 1
ATOM 1383 C C . SER A 1 170 ? -4.030 -14.641 -5.636 1.00 97.94 170 SER A C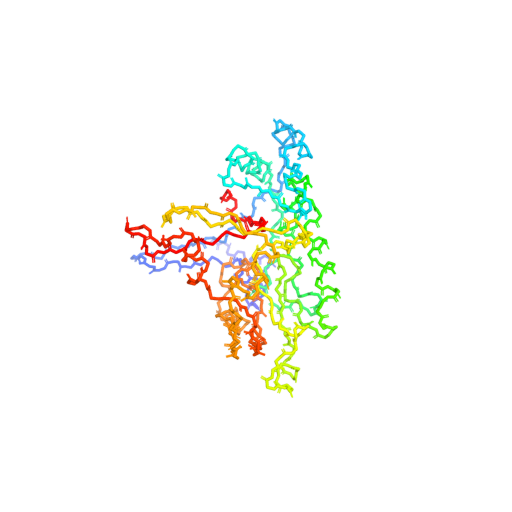 1
ATOM 1385 O O . SER A 1 170 ? -2.976 -14.229 -6.115 1.00 97.94 170 SER A O 1
ATOM 1387 N N . LEU A 1 171 ? -5.202 -14.538 -6.273 1.00 97.75 171 LEU A N 1
ATOM 1388 C CA . LEU A 1 171 ? -5.431 -13.922 -7.583 1.00 97.75 171 LEU A CA 1
ATOM 1389 C C . LEU A 1 171 ? -6.154 -12.571 -7.496 1.00 97.75 171 LEU A C 1
ATOM 1391 O O . LEU A 1 171 ? -6.337 -11.919 -8.518 1.00 97.75 171 LEU A O 1
ATOM 1395 N N . HIS A 1 172 ? -6.560 -12.111 -6.311 1.00 97.69 172 HIS A N 1
ATOM 1396 C CA . HIS A 1 172 ? -7.101 -10.760 -6.181 1.00 97.69 172 HIS A CA 1
ATOM 1397 C C . HIS A 1 172 ? -6.024 -9.723 -6.508 1.00 97.69 172 HIS A C 1
ATOM 1399 O O . HIS A 1 172 ? -4.906 -9.796 -5.980 1.00 97.69 172 HIS A O 1
ATOM 1405 N N . PHE A 1 173 ? -6.379 -8.746 -7.344 1.00 97.75 173 PHE A N 1
ATOM 1406 C CA . PHE A 1 173 ? -5.517 -7.603 -7.628 1.00 97.75 173 PHE A CA 1
ATOM 1407 C C . PHE A 1 173 ? -5.213 -6.811 -6.344 1.00 97.75 173 PHE A C 1
ATOM 1409 O O . PHE A 1 173 ? -5.995 -6.824 -5.391 1.00 97.75 173 PHE A O 1
ATOM 1416 N N . VAL A 1 174 ? -4.065 -6.133 -6.308 1.00 97.31 174 VAL A N 1
ATOM 1417 C CA . VAL A 1 174 ? -3.623 -5.309 -5.167 1.00 97.31 174 VAL A CA 1
ATOM 1418 C C . VAL A 1 174 ? -3.090 -3.990 -5.687 1.00 97.31 174 VAL A C 1
ATOM 1420 O O . VAL A 1 174 ? -2.294 -4.002 -6.619 1.00 97.31 174 VAL A O 1
ATOM 1423 N N . ARG A 1 175 ? -3.512 -2.877 -5.078 1.00 96.06 175 ARG A N 1
ATOM 1424 C CA . ARG A 1 175 ? -3.177 -1.513 -5.502 1.00 96.06 175 ARG A CA 1
ATOM 1425 C C . ARG A 1 175 ? -2.686 -0.687 -4.312 1.00 96.06 175 ARG A C 1
ATOM 1427 O O . ARG A 1 175 ? -3.487 0.002 -3.679 1.00 96.06 175 ARG A O 1
ATOM 1434 N N . ASN A 1 176 ? -1.388 -0.708 -4.017 1.00 94.75 176 ASN A N 1
ATOM 1435 C CA . ASN A 1 176 ? -0.826 -0.029 -2.840 1.00 94.75 176 ASN A CA 1
ATOM 1436 C C . ASN A 1 176 ? -0.143 1.301 -3.193 1.00 94.75 176 ASN A C 1
ATOM 1438 O O . ASN A 1 176 ? 0.351 1.476 -4.305 1.00 94.75 176 ASN A O 1
ATOM 1442 N N . HIS A 1 177 ? -0.176 2.258 -2.257 1.00 92.00 177 HIS A N 1
ATOM 1443 C CA . HIS A 1 177 ? 0.607 3.509 -2.305 1.00 92.00 177 HIS A CA 1
ATOM 1444 C C . HIS A 1 177 ? 1.794 3.488 -1.329 1.00 92.00 177 HIS A C 1
ATOM 1446 O O . HIS A 1 177 ? 2.704 4.290 -1.480 1.00 92.00 177 HIS A O 1
ATOM 1452 N N . GLY A 1 178 ? 1.804 2.578 -0.354 1.00 93.25 178 GLY A N 1
ATOM 1453 C CA . GLY A 1 178 ? 2.888 2.401 0.611 1.00 93.25 178 GLY A CA 1
ATOM 1454 C C . GLY A 1 178 ? 3.262 0.929 0.777 1.00 93.25 178 GLY A C 1
ATOM 1455 O O . GLY A 1 178 ? 2.859 0.069 -0.017 1.00 93.25 178 GLY A O 1
ATOM 1456 N N . GLY A 1 179 ? 4.043 0.645 1.816 1.00 95.38 179 GLY A N 1
ATOM 1457 C CA . GLY A 1 179 ? 4.373 -0.726 2.197 1.00 95.38 179 GLY A CA 1
ATOM 1458 C C . GLY A 1 179 ? 3.174 -1.531 2.690 1.00 95.38 179 GLY A C 1
ATOM 1459 O O . GLY A 1 179 ? 2.107 -0.991 2.959 1.00 95.38 179 GLY A O 1
ATOM 1460 N N . ILE A 1 180 ? 3.354 -2.846 2.794 1.00 96.56 180 ILE A N 1
ATOM 1461 C CA . ILE A 1 180 ? 2.390 -3.747 3.426 1.00 96.56 180 ILE A CA 1
ATOM 1462 C C . ILE A 1 180 ? 2.685 -3.754 4.932 1.00 96.56 180 ILE A C 1
ATOM 1464 O O . ILE A 1 180 ? 3.768 -4.205 5.313 1.00 96.56 180 ILE A O 1
ATOM 1468 N N . PRO A 1 181 ? 1.763 -3.288 5.793 1.00 94.69 181 PRO A N 1
ATOM 1469 C CA . PRO A 1 181 ? 1.973 -3.315 7.235 1.00 94.69 181 PRO A CA 1
ATOM 1470 C C . PRO A 1 181 ? 2.092 -4.750 7.753 1.00 94.69 181 PRO A C 1
ATOM 1472 O O . PRO A 1 181 ? 1.284 -5.615 7.404 1.00 94.69 181 PRO A O 1
ATOM 1475 N N . LEU A 1 182 ? 3.074 -4.992 8.620 1.00 96.56 182 LEU A N 1
ATOM 1476 C CA . LEU A 1 182 ? 3.257 -6.268 9.305 1.00 96.56 182 LEU A CA 1
ATOM 1477 C C . LEU A 1 182 ? 2.906 -6.089 10.781 1.00 96.56 182 LEU A C 1
ATOM 1479 O O . LEU A 1 182 ? 3.658 -5.471 11.533 1.00 96.56 182 LEU A O 1
ATOM 1483 N N . ILE A 1 183 ? 1.741 -6.605 11.171 1.00 97.19 183 ILE A N 1
ATOM 1484 C CA . ILE A 1 183 ? 1.179 -6.425 12.510 1.00 97.19 183 ILE A CA 1
ATOM 1485 C C . ILE A 1 183 ? 0.891 -7.793 13.128 1.00 97.19 183 ILE A C 1
ATOM 1487 O O . ILE A 1 183 ? 0.140 -8.591 12.557 1.00 97.19 183 ILE A O 1
ATOM 1491 N N . ASP A 1 184 ? 1.454 -8.045 14.307 1.00 97.88 184 ASP A N 1
ATOM 1492 C CA . ASP A 1 184 ? 1.161 -9.235 15.099 1.00 97.88 184 ASP A CA 1
ATOM 1493 C C . ASP A 1 184 ? -0.319 -9.249 15.494 1.00 97.88 184 ASP A C 1
ATOM 1495 O O . ASP A 1 184 ? -0.877 -8.261 15.977 1.00 97.88 184 ASP A O 1
ATOM 1499 N N . LYS A 1 185 ? -0.984 -10.387 15.281 1.00 96.38 185 LYS A N 1
ATOM 1500 C CA . LYS A 1 185 ? -2.441 -10.507 15.434 1.00 96.38 185 LYS A CA 1
ATOM 1501 C C . LYS A 1 185 ? -2.935 -10.105 16.831 1.00 96.38 185 LYS A C 1
ATOM 1503 O O . LYS A 1 185 ? -3.979 -9.471 16.943 1.00 96.38 185 LYS A O 1
ATOM 1508 N N . ASP A 1 186 ? -2.205 -10.477 17.878 1.00 97.44 186 ASP A N 1
ATOM 1509 C CA . ASP A 1 186 ? -2.516 -10.167 19.281 1.00 97.44 186 ASP A CA 1
ATOM 1510 C C . ASP A 1 186 ? -2.195 -8.713 19.668 1.00 97.44 186 ASP A C 1
ATOM 1512 O O . ASP A 1 186 ? -2.625 -8.245 20.722 1.00 97.44 186 ASP A O 1
ATOM 1516 N N . LYS A 1 187 ? -1.478 -7.985 18.805 1.00 97.81 187 LYS A N 1
ATOM 1517 C CA . LYS A 1 187 ? -1.159 -6.556 18.946 1.00 97.81 187 LYS A CA 1
ATOM 1518 C C . LYS A 1 187 ? -1.952 -5.669 17.989 1.00 97.81 187 LYS A C 1
ATOM 1520 O O . LYS A 1 187 ? -1.850 -4.442 18.059 1.00 97.81 187 LYS A O 1
ATOM 1525 N N . TRP A 1 188 ? -2.742 -6.263 17.097 1.00 97.44 188 TRP A N 1
ATOM 1526 C CA . TRP A 1 188 ? -3.603 -5.522 16.188 1.00 97.44 188 TRP A CA 1
ATOM 1527 C C . TRP A 1 188 ? -4.659 -4.739 16.970 1.00 97.44 188 TRP A C 1
ATOM 1529 O O . TRP A 1 188 ? -5.308 -5.262 17.884 1.00 97.44 188 TRP A O 1
ATOM 1539 N N . ARG A 1 189 ? -4.862 -3.485 16.567 1.00 96.44 189 ARG A N 1
ATOM 1540 C CA . ARG A 1 189 ? -5.883 -2.608 17.128 1.00 96.44 189 ARG A CA 1
ATOM 1541 C C . ARG A 1 189 ? -6.513 -1.721 16.060 1.00 96.44 189 ARG A C 1
ATOM 1543 O O . ARG A 1 189 ? -5.874 -1.399 15.062 1.00 96.44 189 ARG A O 1
ATOM 1550 N N . LEU A 1 190 ? -7.736 -1.286 16.332 1.00 96.75 190 LEU A N 1
ATOM 1551 C CA . LEU A 1 190 ? -8.453 -0.253 15.594 1.00 96.75 190 LEU A CA 1
ATOM 1552 C C . LEU A 1 190 ? -8.878 0.842 16.567 1.00 96.75 190 LEU A C 1
ATOM 1554 O O . LEU A 1 190 ? -9.661 0.582 17.481 1.00 96.75 190 LEU A O 1
ATOM 1558 N N . ASP A 1 191 ? -8.391 2.054 16.343 1.00 96.44 191 ASP A N 1
ATOM 1559 C CA . ASP A 1 191 ? -8.789 3.234 17.103 1.00 96.44 191 ASP A CA 1
ATOM 1560 C C . ASP A 1 191 ? -9.928 3.951 16.359 1.00 96.44 191 ASP A C 1
ATOM 1562 O O . ASP A 1 191 ? -9.827 4.218 15.163 1.00 96.44 191 ASP A O 1
ATOM 1566 N N . LEU A 1 192 ? -11.034 4.232 17.056 1.00 97.69 192 LEU A N 1
ATOM 1567 C CA . LEU A 1 192 ? -12.137 5.047 16.544 1.00 97.69 192 LEU A CA 1
ATOM 1568 C C . LEU A 1 192 ? -12.364 6.225 17.491 1.00 97.69 192 LEU A C 1
ATOM 1570 O O . LEU A 1 192 ? -12.844 6.046 18.616 1.00 97.69 192 LEU A O 1
ATOM 1574 N N . ASP A 1 193 ? -12.042 7.427 17.021 1.00 96.50 193 ASP A N 1
ATOM 1575 C CA . ASP A 1 193 ? -12.074 8.667 17.791 1.00 96.50 193 ASP A CA 1
ATOM 1576 C C . ASP A 1 193 ? -12.736 9.835 17.023 1.00 96.50 193 ASP A C 1
ATOM 1578 O O . ASP A 1 193 ? -13.654 9.640 16.218 1.00 96.50 193 ASP A O 1
ATOM 1582 N N . GLY A 1 194 ? -12.366 11.074 17.361 1.00 95.94 194 GLY A N 1
ATOM 1583 C CA . GLY A 1 194 ? -12.950 12.278 16.784 1.00 95.94 194 GLY A CA 1
ATOM 1584 C C . GLY A 1 194 ? -14.369 12.539 17.290 1.00 95.94 194 GLY A C 1
ATOM 1585 O O . GLY A 1 194 ? -14.621 12.637 18.491 1.00 95.94 194 GLY A O 1
ATOM 1586 N N . LEU A 1 195 ? -15.321 12.700 16.369 1.00 97.38 195 LEU A N 1
ATOM 1587 C CA . LEU A 1 195 ? -16.697 13.100 16.681 1.00 97.38 195 LEU A CA 1
ATOM 1588 C C . LEU A 1 195 ? -17.600 11.897 17.008 1.00 97.38 195 LEU A C 1
ATOM 1590 O O . LEU A 1 195 ? -18.650 11.703 16.389 1.00 97.38 195 LEU A O 1
ATOM 1594 N N . VAL A 1 196 ? -17.216 11.123 18.022 1.00 97.88 196 VAL A N 1
ATOM 1595 C CA . VAL A 1 196 ? -18.027 10.066 18.652 1.00 97.88 196 VAL A CA 1
ATOM 1596 C C . VAL A 1 196 ? -18.136 10.289 20.153 1.00 97.88 196 VAL A C 1
ATOM 1598 O O . VAL A 1 196 ? -17.286 10.937 20.756 1.00 97.88 196 VAL A O 1
ATOM 1601 N N . LYS A 1 197 ? -19.200 9.771 20.778 1.00 98.06 197 LYS A N 1
ATOM 1602 C CA . LYS A 1 197 ? -19.441 10.005 22.214 1.00 98.06 197 LYS A CA 1
ATOM 1603 C C . LYS A 1 197 ? -18.368 9.389 23.103 1.00 98.06 197 LYS A C 1
ATOM 1605 O O . LYS A 1 197 ? -17.980 10.007 24.086 1.00 98.06 197 LYS A O 1
ATOM 1610 N N . ASN A 1 198 ? -17.920 8.187 22.757 1.00 98.06 198 ASN A N 1
ATOM 1611 C CA . ASN A 1 198 ? -16.972 7.407 23.537 1.00 98.06 198 ASN A CA 1
ATOM 1612 C C . ASN A 1 198 ? -15.874 6.880 22.600 1.00 98.06 198 ASN A C 1
ATOM 1614 O O . ASN A 1 198 ? -16.024 5.772 22.079 1.00 98.06 198 ASN A O 1
ATOM 1618 N N . PRO A 1 199 ? -14.804 7.657 22.348 1.00 98.06 199 PRO A N 1
ATOM 1619 C CA . PRO A 1 199 ? -13.637 7.166 21.625 1.00 98.06 199 PRO A CA 1
ATOM 1620 C C . PRO A 1 199 ? -13.130 5.854 22.224 1.00 98.06 199 PRO A C 1
ATOM 1622 O O . PRO A 1 199 ? -13.087 5.703 23.450 1.00 98.06 199 PRO A O 1
ATOM 1625 N N . ARG A 1 200 ? -12.780 4.893 21.368 1.00 98.12 200 ARG A N 1
ATOM 1626 C CA . ARG A 1 200 ? -12.432 3.541 21.808 1.00 98.12 200 ARG A CA 1
ATOM 1627 C C . ARG A 1 200 ? -11.407 2.887 20.891 1.00 98.12 200 ARG A C 1
ATOM 1629 O O . ARG A 1 200 ? -11.495 2.990 19.673 1.00 98.12 200 ARG A O 1
ATOM 1636 N N . THR A 1 201 ? -10.505 2.139 21.515 1.00 98.06 201 THR A N 1
ATOM 1637 C CA . THR A 1 201 ? -9.636 1.160 20.861 1.00 98.06 201 THR A CA 1
ATOM 1638 C C . THR A 1 201 ? -10.293 -0.217 20.907 1.00 98.06 201 THR A C 1
ATOM 1640 O O . THR A 1 201 ? -10.753 -0.658 21.965 1.00 98.06 201 THR A O 1
ATOM 1643 N N . PHE A 1 202 ? -10.326 -0.907 19.772 1.00 98.12 202 PHE A N 1
ATOM 1644 C CA . PHE A 1 202 ? -10.788 -2.286 19.645 1.00 98.12 202 PHE A CA 1
ATOM 1645 C C . PHE A 1 202 ? -9.612 -3.202 19.332 1.00 98.12 202 PHE A C 1
ATOM 1647 O O . PHE A 1 202 ? -8.806 -2.901 18.455 1.00 98.12 202 PHE A O 1
ATOM 1654 N N . THR A 1 203 ? -9.536 -4.333 20.024 1.00 97.81 203 THR A N 1
ATOM 1655 C CA . THR A 1 203 ? -8.589 -5.407 19.698 1.00 97.81 203 THR A CA 1
ATOM 1656 C C . THR A 1 203 ? -9.124 -6.287 18.567 1.00 97.81 203 THR A C 1
ATOM 1658 O O . THR A 1 203 ? -10.307 -6.217 18.215 1.00 97.81 203 THR A O 1
ATOM 1661 N N . PHE A 1 204 ? -8.279 -7.165 18.017 1.00 96.94 204 PHE A N 1
ATOM 1662 C CA . PHE A 1 204 ? -8.731 -8.163 17.043 1.00 96.94 204 PHE A CA 1
ATOM 1663 C C . PHE A 1 204 ? -9.814 -9.085 17.633 1.00 96.94 204 PHE A C 1
ATOM 1665 O O . PHE A 1 204 ? -10.793 -9.414 16.961 1.00 96.94 204 PHE A O 1
ATOM 1672 N N . ASP A 1 205 ? -9.683 -9.458 18.906 1.00 97.44 205 ASP A N 1
ATOM 1673 C CA . ASP A 1 205 ? -10.663 -10.297 19.603 1.00 97.44 205 ASP A CA 1
ATOM 1674 C C . ASP A 1 205 ? -11.995 -9.562 19.805 1.00 97.44 205 ASP A C 1
ATOM 1676 O O . ASP A 1 205 ? -13.059 -10.148 19.611 1.00 97.44 205 ASP A O 1
ATOM 1680 N N . ASP A 1 206 ? -11.970 -8.254 20.094 1.00 97.06 206 ASP A N 1
ATOM 1681 C CA . ASP A 1 206 ? -13.198 -7.459 20.181 1.00 97.06 206 ASP A CA 1
ATOM 1682 C C . ASP A 1 206 ? -13.975 -7.460 18.867 1.00 97.06 206 ASP A C 1
ATOM 1684 O O . ASP A 1 206 ? -15.181 -7.693 18.885 1.00 97.06 206 ASP A O 1
ATOM 1688 N N . ILE A 1 207 ? -13.306 -7.211 17.736 1.00 96.38 207 ILE A N 1
ATOM 1689 C CA . ILE A 1 207 ? -13.970 -7.150 16.425 1.00 96.38 207 ILE A CA 1
ATOM 1690 C C . ILE A 1 207 ? -14.342 -8.534 15.879 1.00 96.38 207 ILE A C 1
ATOM 1692 O O . ILE A 1 207 ? -15.133 -8.631 14.934 1.00 96.38 207 ILE A O 1
ATOM 1696 N N . THR A 1 208 ? -13.775 -9.611 16.435 1.00 95.62 208 THR A N 1
ATOM 1697 C CA . THR A 1 208 ? -14.102 -10.997 16.068 1.00 95.62 208 THR A CA 1
ATOM 1698 C C . THR A 1 208 ? -15.165 -11.648 16.962 1.00 95.62 208 THR A C 1
ATOM 1700 O O . THR A 1 208 ? -15.779 -12.632 16.551 1.00 95.62 208 THR A O 1
ATOM 1703 N N . ASP A 1 209 ? -15.486 -11.050 18.109 1.00 97.19 209 ASP A N 1
ATOM 1704 C CA . ASP A 1 209 ? -16.566 -11.480 19.001 1.00 97.19 209 ASP A CA 1
ATOM 1705 C C . ASP A 1 209 ? -17.957 -11.228 18.384 1.00 97.19 209 ASP A C 1
ATOM 1707 O O . ASP A 1 209 ? -18.461 -10.103 18.340 1.00 97.19 209 ASP A O 1
ATOM 1711 N N . GLU A 1 210 ? -18.605 -12.296 17.909 1.00 96.88 210 GLU A N 1
ATOM 1712 C CA . GLU A 1 210 ? -19.926 -12.231 17.266 1.00 96.88 210 GLU A CA 1
ATOM 1713 C C . GLU A 1 210 ? -21.065 -11.828 18.211 1.00 96.88 210 GLU A C 1
ATOM 1715 O O . GLU A 1 210 ? -22.113 -11.384 17.741 1.00 96.88 210 GLU A O 1
ATOM 1720 N N . SER A 1 211 ? -20.871 -11.942 19.531 1.00 96.75 211 SER A N 1
ATOM 1721 C CA . SER A 1 211 ? -21.857 -11.458 20.504 1.00 96.75 211 SER A CA 1
ATOM 1722 C C . SER A 1 211 ? -21.891 -9.929 20.577 1.00 96.75 211 SER A C 1
ATOM 1724 O O . SER A 1 211 ? -22.926 -9.352 20.912 1.00 96.75 211 SER A O 1
ATOM 1726 N N . LYS A 1 212 ? -20.772 -9.278 20.230 1.00 96.12 212 LYS A N 1
ATOM 1727 C CA . LYS A 1 212 ? -20.645 -7.819 20.134 1.00 96.12 212 LYS A CA 1
ATOM 1728 C C . LYS A 1 212 ? -20.946 -7.327 18.723 1.00 96.12 212 LYS A C 1
ATOM 1730 O O . LYS A 1 212 ? -21.663 -6.343 18.566 1.00 96.12 212 LYS A O 1
ATOM 1735 N N . PHE A 1 213 ? -20.406 -8.009 17.711 1.00 97.44 213 PHE A N 1
ATOM 1736 C CA . PHE A 1 213 ? -20.504 -7.604 16.311 1.00 97.44 213 PHE A CA 1
ATOM 1737 C C . PHE A 1 213 ? -20.945 -8.774 15.421 1.00 97.44 213 PHE A C 1
ATOM 1739 O O . PHE A 1 213 ? -20.110 -9.583 14.998 1.00 97.44 213 PHE A O 1
ATOM 1746 N N . PRO A 1 214 ? -22.247 -8.865 15.096 1.00 96.88 214 PRO A N 1
ATOM 1747 C CA . PRO A 1 214 ? -22.759 -9.882 14.190 1.00 96.88 214 PRO A CA 1
ATOM 1748 C C . PRO A 1 214 ? -22.054 -9.848 12.830 1.00 96.88 214 PRO A C 1
ATOM 1750 O O . PRO A 1 214 ? -21.832 -8.783 12.243 1.00 96.88 214 PRO A O 1
ATOM 1753 N N . ARG A 1 215 ? -21.724 -11.029 12.299 1.00 97.38 215 ARG A N 1
ATOM 1754 C CA . ARG A 1 215 ? -21.074 -11.139 10.991 1.00 97.38 215 ARG A CA 1
ATOM 1755 C C . ARG A 1 215 ? -22.041 -10.776 9.874 1.00 97.38 215 ARG A C 1
ATOM 1757 O O . ARG A 1 215 ? -23.184 -11.231 9.836 1.00 97.38 215 ARG A O 1
ATOM 1764 N N . ILE A 1 216 ? -21.539 -10.017 8.913 1.00 96.88 216 ILE A N 1
ATOM 1765 C CA . ILE A 1 216 ? -22.204 -9.762 7.643 1.00 96.88 216 ILE A CA 1
ATOM 1766 C C . ILE A 1 216 ? -21.399 -10.376 6.512 1.00 96.88 216 ILE A C 1
ATOM 1768 O O . ILE A 1 216 ? -20.168 -10.375 6.524 1.00 96.88 216 ILE A O 1
ATOM 1772 N N . GLU A 1 217 ? -22.119 -10.873 5.515 1.00 97.50 217 GLU A N 1
ATOM 1773 C CA . GLU A 1 217 ? -21.527 -11.504 4.350 1.00 97.50 217 GLU A CA 1
ATOM 1774 C C . GLU A 1 217 ? -22.074 -10.885 3.065 1.00 97.50 217 GLU A C 1
ATOM 1776 O O . GLU A 1 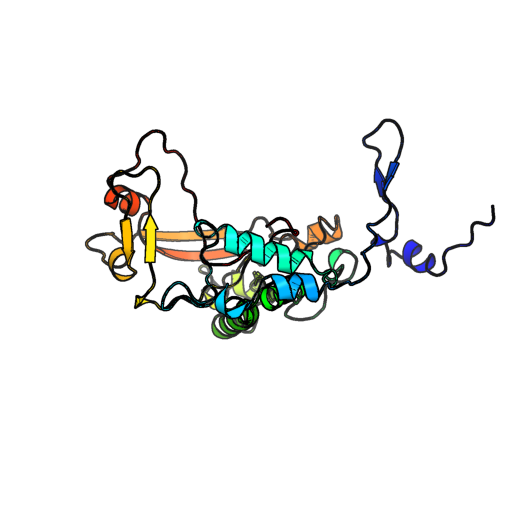217 ? -23.288 -10.692 2.921 1.00 97.50 217 GLU A O 1
ATOM 1781 N N . LYS A 1 218 ? -21.177 -10.547 2.132 1.00 97.25 218 LYS A N 1
ATOM 1782 C CA . LYS A 1 218 ? -21.523 -9.934 0.845 1.00 97.25 218 LYS A CA 1
ATOM 1783 C C . LYS A 1 218 ? -20.623 -10.442 -0.274 1.00 97.25 218 LYS A C 1
ATOM 1785 O O . LYS A 1 218 ? -19.405 -10.465 -0.140 1.00 97.25 218 LYS A O 1
ATOM 1790 N N . PHE A 1 219 ? -21.225 -10.780 -1.409 1.00 97.69 219 PHE A N 1
ATOM 1791 C CA . PHE A 1 219 ? -20.490 -10.921 -2.662 1.00 97.69 219 PHE A CA 1
ATOM 1792 C C . PHE A 1 219 ? -20.297 -9.539 -3.273 1.00 97.69 219 PHE A C 1
ATOM 1794 O O . PHE A 1 219 ? -21.272 -8.811 -3.466 1.00 97.69 219 PHE A O 1
ATOM 1801 N N . VAL A 1 220 ? -19.049 -9.178 -3.557 1.00 97.81 220 VAL A N 1
ATOM 1802 C CA . VAL A 1 220 ? -18.701 -7.882 -4.141 1.00 97.81 220 VAL A CA 1
ATOM 1803 C C . VAL A 1 220 ? -17.693 -8.104 -5.256 1.00 97.81 220 VAL A C 1
ATOM 1805 O O . VAL A 1 220 ? -16.650 -8.724 -5.046 1.00 97.81 220 VAL A O 1
ATOM 1808 N N . THR A 1 221 ? -18.005 -7.567 -6.432 1.00 97.62 221 THR A N 1
ATOM 1809 C CA . THR A 1 221 ? -17.036 -7.375 -7.509 1.00 97.62 221 THR A CA 1
ATOM 1810 C C . THR A 1 22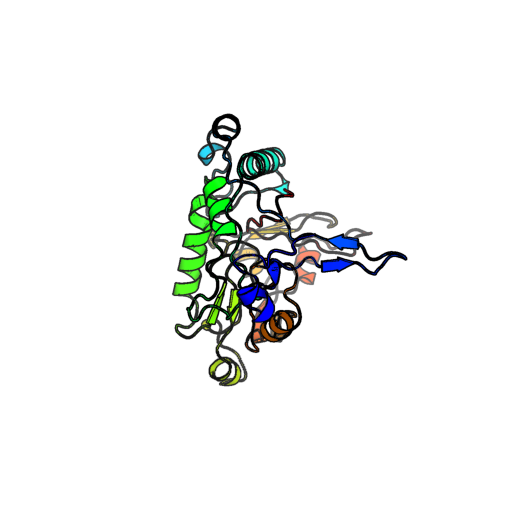1 ? -16.462 -5.974 -7.378 1.00 97.62 221 THR A C 1
ATOM 1812 O O . THR A 1 221 ? -17.205 -4.995 -7.426 1.00 97.62 221 THR A O 1
ATOM 1815 N N . MET A 1 222 ? -15.148 -5.872 -7.199 1.00 96.88 222 MET A N 1
ATOM 1816 C CA . MET A 1 222 ? -14.439 -4.594 -7.165 1.00 96.88 222 MET A CA 1
ATOM 1817 C C . MET A 1 222 ? -13.585 -4.452 -8.414 1.00 96.88 222 MET A C 1
ATOM 1819 O O . MET A 1 222 ? -12.975 -5.421 -8.860 1.00 96.88 222 MET A O 1
ATOM 1823 N N . GLN A 1 223 ? -13.523 -3.236 -8.943 1.00 96.31 223 GLN A N 1
ATOM 1824 C CA . GLN A 1 223 ? -12.703 -2.874 -10.090 1.00 96.31 223 GLN A CA 1
ATOM 1825 C C . GLN A 1 223 ? -11.916 -1.609 -9.754 1.00 96.31 223 GLN A C 1
ATOM 1827 O O . GLN A 1 223 ? -12.470 -0.653 -9.209 1.00 96.31 223 GLN A O 1
ATOM 1832 N N . CYS A 1 224 ? -10.625 -1.598 -10.074 1.00 94.56 224 CYS A N 1
ATOM 1833 C CA . CYS A 1 224 ? -9.806 -0.402 -9.953 1.00 94.56 224 CYS A CA 1
ATOM 1834 C C . CYS A 1 224 ? -10.173 0.597 -11.057 1.00 94.56 224 CYS A C 1
ATOM 1836 O O . CYS A 1 224 ? -10.245 0.224 -12.226 1.00 94.56 224 CYS A O 1
ATOM 1838 N N . SER A 1 225 ? -10.314 1.881 -10.718 1.00 91.00 225 SER A N 1
ATOM 1839 C CA . SER A 1 225 ? -10.463 2.948 -11.721 1.00 91.00 225 SER A CA 1
ATOM 1840 C C . SER A 1 225 ? -9.266 3.044 -12.674 1.00 91.00 225 SER A C 1
ATOM 1842 O O . SER A 1 225 ? -9.407 3.555 -13.778 1.00 91.00 225 SER A O 1
ATOM 1844 N N . GLY A 1 226 ? -8.101 2.539 -12.256 1.00 88.00 226 GLY A N 1
ATOM 1845 C CA . GLY A 1 226 ? -6.895 2.441 -13.073 1.00 88.00 226 GLY A CA 1
ATOM 1846 C C . GLY A 1 226 ? -6.874 1.264 -14.050 1.00 88.00 226 GLY A C 1
ATOM 1847 O O . GLY A 1 226 ? -5.875 1.106 -14.737 1.00 88.00 226 GLY A O 1
ATOM 1848 N N . ILE A 1 227 ? -7.915 0.427 -14.131 1.00 92.38 227 ILE A N 1
ATOM 1849 C CA . ILE A 1 227 ? -7.972 -0.652 -15.128 1.00 92.38 227 ILE A CA 1
ATOM 1850 C C . ILE A 1 227 ? -7.765 -0.089 -16.549 1.00 92.38 227 ILE A C 1
ATOM 1852 O O . ILE A 1 227 ? -8.272 0.983 -16.876 1.00 92.38 227 ILE A O 1
ATOM 1856 N N . ARG A 1 228 ? -7.024 -0.809 -17.400 1.00 92.19 228 ARG A N 1
ATOM 1857 C CA . ARG A 1 228 ? -6.633 -0.402 -18.766 1.00 92.19 228 ARG A CA 1
ATOM 1858 C C . ARG A 1 228 ? -5.739 0.839 -18.832 1.00 92.19 228 ARG A C 1
ATOM 1860 O O . ARG A 1 228 ? -5.623 1.452 -19.894 1.00 92.19 228 ARG A O 1
ATOM 1867 N N . ARG A 1 229 ? -5.053 1.196 -17.739 1.00 90.12 229 ARG A N 1
ATOM 1868 C CA . ARG A 1 229 ? -4.084 2.305 -17.715 1.00 90.12 229 ARG A CA 1
ATOM 1869 C C . ARG A 1 229 ? -3.044 2.206 -18.832 1.00 90.12 229 ARG A C 1
ATOM 1871 O O . ARG A 1 229 ? -2.671 3.239 -19.377 1.00 90.12 229 ARG A O 1
ATOM 1878 N N . ILE A 1 230 ? -2.610 1.001 -19.201 1.00 86.81 230 ILE A N 1
ATOM 1879 C CA . ILE A 1 230 ? -1.648 0.777 -20.291 1.00 86.81 230 ILE A CA 1
ATOM 1880 C C . ILE A 1 230 ? -2.095 1.391 -21.630 1.00 86.81 230 ILE A C 1
ATOM 1882 O O . ILE A 1 230 ? -1.290 1.976 -22.357 1.00 86.81 230 ILE A O 1
ATOM 1886 N N . GLU A 1 231 ? -3.389 1.325 -21.941 1.00 87.00 231 GLU A N 1
ATOM 1887 C CA . GLU A 1 231 ? -3.943 1.911 -23.162 1.00 87.00 231 GLU A CA 1
ATOM 1888 C C . GLU A 1 231 ? -3.964 3.437 -23.080 1.00 87.00 231 GLU A C 1
ATOM 1890 O O . GLU A 1 231 ? -3.646 4.114 -24.054 1.00 87.00 231 GLU A O 1
ATOM 1895 N N . GLN A 1 232 ? -4.289 3.984 -21.902 1.00 85.12 232 GLN A N 1
ATOM 1896 C CA . GLN A 1 232 ? -4.232 5.424 -21.671 1.00 85.12 232 GLN A CA 1
ATOM 1897 C C . GLN A 1 232 ? -2.799 5.942 -21.798 1.00 85.12 232 GLN A C 1
ATOM 1899 O O . GLN A 1 232 ? -2.599 6.950 -22.463 1.00 85.12 232 GLN A O 1
ATOM 1904 N N . ILE A 1 233 ? -1.818 5.253 -21.204 1.00 81.25 233 ILE A N 1
ATOM 1905 C CA . ILE A 1 233 ? -0.391 5.606 -21.279 1.00 81.25 233 ILE A CA 1
ATOM 1906 C C . ILE A 1 233 ? 0.083 5.669 -22.731 1.00 81.25 233 ILE A C 1
ATOM 1908 O O . ILE A 1 233 ? 0.784 6.604 -23.105 1.00 81.25 233 ILE A O 1
ATOM 1912 N N . SER A 1 234 ? -0.369 4.723 -23.559 1.00 77.06 234 SER A N 1
ATOM 1913 C CA . SER A 1 234 ? -0.029 4.666 -24.988 1.00 77.06 234 SER A CA 1
ATOM 1914 C C . SER A 1 234 ? -0.547 5.869 -25.791 1.00 77.06 234 SER A C 1
ATOM 1916 O O . SER A 1 234 ? -0.052 6.133 -26.883 1.00 77.06 234 SER A O 1
ATOM 1918 N N . LEU A 1 235 ? -1.544 6.595 -25.271 1.00 79.88 235 LEU A N 1
ATOM 1919 C CA . LEU A 1 235 ? -2.082 7.822 -25.871 1.00 79.88 235 LEU A CA 1
ATOM 1920 C C . LEU A 1 235 ? -1.548 9.085 -25.180 1.00 79.88 235 LEU A C 1
ATOM 1922 O O . LEU A 1 235 ? -1.281 10.090 -25.835 1.00 79.88 235 LEU A O 1
ATOM 1926 N N . TYR A 1 236 ? -1.413 9.031 -23.855 1.00 74.75 236 TYR A N 1
ATOM 1927 C CA . TYR A 1 236 ? -0.995 10.120 -22.985 1.00 74.75 236 TYR A CA 1
ATOM 1928 C C . TYR A 1 236 ? -0.145 9.571 -21.835 1.00 74.75 236 TYR A C 1
ATOM 1930 O O . TYR A 1 236 ? -0.660 8.931 -20.918 1.00 74.75 236 TYR A O 1
ATOM 1938 N N . ALA A 1 237 ? 1.139 9.924 -21.831 1.00 69.69 237 ALA A N 1
ATOM 1939 C CA . ALA A 1 237 ? 2.136 9.538 -20.828 1.00 69.69 237 ALA A CA 1
ATOM 1940 C C . ALA A 1 237 ? 1.725 9.809 -19.355 1.00 69.69 237 ALA A C 1
ATOM 1942 O O . ALA A 1 237 ? 2.188 9.133 -18.432 1.00 69.69 237 ALA A O 1
ATOM 1943 N N . GLY A 1 238 ? 0.831 10.775 -19.115 1.00 69.19 238 GLY A N 1
ATOM 1944 C CA . GLY A 1 238 ? 0.420 11.200 -17.774 1.00 69.19 238 GLY A CA 1
ATOM 1945 C C . GLY A 1 238 ? 1.563 11.847 -16.986 1.00 69.19 238 GLY A C 1
ATOM 1946 O O . GLY A 1 238 ? 2.480 12.408 -17.575 1.00 69.19 238 GLY A O 1
ATOM 1947 N N . GLN A 1 239 ? 1.509 11.780 -15.650 1.00 68.44 239 GLN A N 1
ATOM 1948 C CA . GLN A 1 239 ? 2.523 12.392 -14.769 1.00 68.44 239 GLN A CA 1
ATOM 1949 C C . GLN A 1 239 ? 3.881 11.665 -14.790 1.00 68.44 239 GLN A C 1
ATOM 1951 O O . GLN A 1 239 ? 4.843 12.168 -14.222 1.00 68.44 239 GLN A O 1
ATOM 1956 N N . GLY A 1 240 ? 3.963 10.486 -15.416 1.00 68.62 240 GLY A N 1
ATOM 1957 C CA . GLY A 1 240 ? 5.174 9.663 -15.460 1.00 68.62 240 GLY A CA 1
ATOM 1958 C C . GLY A 1 240 ? 5.527 8.948 -14.152 1.00 68.62 240 GLY A C 1
ATOM 1959 O O . GLY A 1 240 ? 6.420 8.116 -14.176 1.00 68.62 240 GLY A O 1
ATOM 1960 N N . ASP A 1 241 ? 4.844 9.219 -13.037 1.00 76.00 241 ASP A N 1
ATOM 1961 C CA . ASP A 1 241 ? 5.056 8.563 -11.738 1.00 76.00 241 ASP A CA 1
ATOM 1962 C C . ASP A 1 241 ? 4.553 7.096 -11.741 1.00 76.00 241 ASP A C 1
ATOM 1964 O O . ASP A 1 241 ? 3.388 6.834 -12.046 1.00 76.00 241 ASP A O 1
ATOM 1968 N N . GLU A 1 242 ? 5.420 6.139 -11.370 1.00 79.25 242 GLU A N 1
ATOM 1969 C CA . GLU A 1 242 ? 5.139 4.692 -11.352 1.00 79.25 242 GLU A CA 1
ATOM 1970 C C . GLU A 1 242 ? 3.930 4.309 -10.469 1.00 79.25 242 GLU A C 1
ATOM 1972 O O . GLU A 1 242 ? 3.210 3.371 -10.813 1.00 79.25 242 GLU A O 1
ATOM 1977 N N . VAL A 1 243 ? 3.660 5.009 -9.355 1.00 80.81 243 VAL A N 1
ATOM 1978 C CA . VAL A 1 243 ? 2.581 4.629 -8.416 1.00 80.81 243 VAL A CA 1
ATOM 1979 C C . VAL A 1 243 ? 1.174 4.938 -8.953 1.00 80.81 243 VAL A C 1
ATOM 1981 O O . VAL A 1 243 ? 0.358 4.014 -9.049 1.00 80.81 243 VAL A O 1
ATOM 1984 N N . PRO A 1 244 ? 0.825 6.186 -9.325 1.00 76.31 244 PRO A N 1
ATOM 1985 C CA . PRO A 1 244 ? -0.469 6.481 -9.931 1.00 76.31 244 PRO A CA 1
ATOM 1986 C C . PRO A 1 244 ? -0.594 5.933 -11.365 1.00 76.31 244 PRO A C 1
ATOM 1988 O O . PRO A 1 244 ? -1.723 5.723 -11.832 1.00 76.31 244 PRO A O 1
ATOM 1991 N N . GLN A 1 245 ? 0.532 5.684 -12.053 1.00 79.44 245 GLN A N 1
ATOM 1992 C CA . GLN A 1 245 ? 0.581 5.270 -13.462 1.00 79.44 245 GLN A CA 1
ATOM 1993 C C . GLN A 1 245 ? 1.080 3.835 -13.681 1.00 79.44 245 GLN A C 1
ATOM 1995 O O . GLN A 1 245 ? 1.519 3.523 -14.787 1.00 79.44 245 GLN A O 1
ATOM 2000 N N . ALA A 1 246 ? 0.988 2.940 -12.691 1.00 88.88 246 ALA A N 1
ATOM 2001 C CA . ALA A 1 246 ? 1.306 1.528 -12.916 1.00 88.88 246 ALA A CA 1
ATOM 2002 C C . ALA A 1 246 ? 0.565 1.002 -14.173 1.00 88.88 246 ALA A C 1
ATOM 2004 O O . ALA A 1 246 ? -0.611 1.338 -14.368 1.00 88.88 246 ALA A O 1
ATOM 2005 N N . PRO A 1 247 ? 1.217 0.220 -15.057 1.00 88.94 247 PRO A N 1
ATOM 2006 C CA . PRO A 1 247 ? 0.694 -0.103 -16.387 1.00 88.94 247 PRO A CA 1
ATOM 2007 C C . PRO A 1 247 ? -0.350 -1.231 -16.347 1.00 88.94 247 PRO A C 1
ATOM 2009 O O . PRO A 1 247 ? -0.156 -2.304 -16.910 1.00 88.94 247 PRO A O 1
ATOM 2012 N N . TRP A 1 248 ? -1.471 -0.988 -15.668 1.00 92.44 248 TRP A N 1
ATOM 2013 C CA . TRP A 1 248 ? -2.592 -1.922 -15.558 1.00 92.44 248 TRP A CA 1
ATOM 2014 C C . TRP A 1 248 ? -3.173 -2.273 -16.925 1.00 92.44 248 TRP A C 1
ATOM 2016 O O . TRP A 1 248 ? -3.553 -1.378 -17.690 1.00 92.44 248 TRP A O 1
ATOM 2026 N N . ALA A 1 249 ? -3.313 -3.569 -17.196 1.00 91.94 249 ALA A N 1
ATOM 2027 C CA . ALA A 1 249 ? -4.145 -4.073 -18.274 1.00 91.94 249 ALA A CA 1
ATOM 2028 C C . ALA A 1 249 ? -5.587 -4.246 -17.749 1.00 91.94 249 ALA A C 1
ATOM 2030 O O . ALA A 1 249 ? -6.111 -3.400 -17.022 1.00 91.94 249 ALA A O 1
ATOM 2031 N N . GLU A 1 250 ? -6.284 -5.308 -18.143 1.00 92.62 250 GLU A N 1
ATOM 2032 C CA . GLU A 1 250 ? -7.687 -5.565 -17.799 1.00 92.62 250 GLU A CA 1
ATOM 2033 C C . GLU A 1 250 ? -7.874 -6.424 -16.535 1.00 92.62 250 GLU A C 1
ATOM 2035 O O . GLU A 1 250 ? -8.990 -6.855 -16.248 1.00 92.62 250 GLU A O 1
ATOM 2040 N N . GLY A 1 251 ? -6.802 -6.723 -15.798 1.00 95.12 251 GLY A N 1
ATOM 2041 C CA . GLY A 1 251 ? -6.828 -7.659 -14.673 1.00 95.12 251 GLY A CA 1
ATOM 2042 C C . GLY A 1 251 ? -7.209 -7.029 -13.331 1.00 95.12 251 GLY A C 1
ATOM 2043 O O . GLY A 1 251 ? -7.501 -7.765 -12.393 1.00 95.12 251 GLY A O 1
ATOM 2044 N N . ALA A 1 252 ? -7.238 -5.697 -13.217 1.00 96.38 252 ALA A N 1
ATOM 2045 C CA . ALA A 1 252 ? -7.562 -4.950 -11.993 1.00 96.38 252 ALA A CA 1
ATOM 2046 C C . ALA A 1 252 ? -9.051 -5.029 -11.574 1.00 96.38 252 ALA A C 1
ATOM 2048 O O . ALA A 1 252 ? -9.713 -4.016 -11.327 1.00 96.38 252 ALA A O 1
ATOM 2049 N N . ILE A 1 253 ? -9.598 -6.241 -11.530 1.00 96.75 253 ILE A N 1
ATOM 2050 C CA . ILE A 1 253 ? -10.968 -6.586 -11.173 1.00 96.75 253 ILE A CA 1
ATOM 2051 C C . ILE A 1 253 ? -10.971 -7.922 -10.420 1.00 96.75 253 ILE A C 1
ATOM 2053 O O . ILE A 1 253 ? -10.118 -8.776 -10.643 1.00 96.75 253 ILE A O 1
ATOM 2057 N N . GLY A 1 254 ? -11.916 -8.124 -9.508 1.00 97.06 254 GLY A N 1
ATOM 2058 C CA . GLY A 1 254 ? -12.085 -9.413 -8.840 1.00 97.06 254 GLY A CA 1
ATOM 2059 C C . GLY A 1 254 ? -13.367 -9.480 -8.026 1.00 97.06 254 GLY A C 1
ATOM 2060 O O . GLY A 1 254 ? -13.849 -8.460 -7.531 1.00 97.06 254 GLY A O 1
ATOM 2061 N N . THR A 1 255 ? -13.907 -10.688 -7.875 1.00 98.12 255 THR A N 1
ATOM 2062 C CA . THR A 1 255 ? -15.120 -10.949 -7.091 1.00 98.12 255 THR A CA 1
ATOM 2063 C C . THR A 1 255 ? -14.772 -11.751 -5.851 1.00 98.12 255 THR A C 1
ATOM 2065 O O . THR A 1 255 ? -14.319 -12.885 -5.970 1.00 98.12 255 THR A O 1
ATOM 2068 N N . ALA A 1 256 ? -15.053 -11.207 -4.669 1.00 97.50 256 ALA A N 1
ATOM 2069 C CA . ALA A 1 256 ? -14.855 -11.901 -3.400 1.00 97.50 256 ALA A CA 1
ATOM 2070 C C . ALA A 1 256 ? -16.159 -12.024 -2.611 1.00 97.50 256 ALA A C 1
ATOM 2072 O O . ALA A 1 256 ? -17.086 -11.219 -2.740 1.00 97.50 256 ALA A O 1
ATOM 2073 N N . LYS A 1 257 ? -16.196 -13.045 -1.753 1.00 97.38 257 LYS A N 1
ATOM 2074 C CA . LYS A 1 257 ? -17.187 -13.184 -0.689 1.00 97.38 257 LYS A CA 1
ATOM 2075 C C . LYS A 1 257 ? -16.599 -12.576 0.583 1.00 97.38 257 LYS A C 1
ATOM 2077 O O . LYS A 1 257 ? -15.799 -13.210 1.263 1.00 97.38 257 LYS A O 1
ATOM 2082 N N . TYR A 1 258 ? -16.956 -11.331 0.864 1.00 96.06 258 TYR A N 1
ATOM 2083 C CA . TYR A 1 258 ? -16.476 -10.596 2.027 1.00 96.06 258 TYR A CA 1
ATOM 2084 C C . TYR A 1 258 ? -17.276 -10.987 3.263 1.00 96.06 258 TYR A C 1
ATOM 2086 O O . TYR A 1 258 ? -18.499 -10.849 3.271 1.00 96.06 258 TYR A O 1
ATOM 2094 N N . LEU A 1 259 ? -16.568 -11.434 4.298 1.00 96.62 259 LEU A N 1
ATOM 2095 C CA . LEU A 1 259 ? -17.084 -11.637 5.647 1.00 96.62 259 LEU A CA 1
ATOM 2096 C C . LEU A 1 259 ? -16.500 -10.548 6.550 1.00 96.62 259 LEU A C 1
ATOM 2098 O O . LEU A 1 259 ? -15.288 -10.342 6.563 1.00 96.62 259 LEU A O 1
ATOM 2102 N N . GLY A 1 260 ? -17.343 -9.861 7.313 1.00 96.31 260 GLY A N 1
ATOM 2103 C CA . GLY A 1 260 ? -16.900 -8.779 8.189 1.00 96.31 260 GLY A CA 1
ATOM 2104 C C . GLY A 1 260 ? -17.963 -8.367 9.196 1.00 96.31 260 GLY A C 1
ATOM 2105 O O . GLY A 1 260 ? -18.909 -9.111 9.443 1.00 96.31 260 GLY A O 1
ATOM 2106 N N . ILE A 1 261 ? -17.799 -7.177 9.764 1.00 97.19 261 ILE A N 1
ATOM 2107 C CA . ILE A 1 261 ? -18.744 -6.544 10.693 1.00 97.19 261 ILE A CA 1
ATOM 2108 C C . ILE A 1 261 ? -19.264 -5.242 10.085 1.00 97.19 261 ILE A C 1
ATOM 2110 O O . ILE A 1 261 ? -18.645 -4.685 9.174 1.00 97.19 261 ILE A O 1
ATOM 2114 N N . ASN A 1 262 ? -20.403 -4.743 10.564 1.00 96.38 262 ASN A N 1
ATOM 2115 C CA . ASN A 1 262 ? -20.917 -3.466 10.089 1.00 96.38 262 ASN A CA 1
ATOM 2116 C C . ASN A 1 262 ? -20.167 -2.308 10.760 1.00 96.38 262 ASN A C 1
ATOM 2118 O O . ASN A 1 262 ? -20.133 -2.211 11.984 1.00 96.38 262 ASN A O 1
ATOM 2122 N N . LEU A 1 263 ? -19.624 -1.382 9.966 1.00 95.88 263 LEU A N 1
ATOM 2123 C CA . LEU A 1 263 ? -18.982 -0.170 10.487 1.00 95.88 263 LEU A CA 1
ATOM 2124 C C . LEU A 1 263 ? -19.934 0.662 11.360 1.00 95.88 263 LEU A C 1
ATOM 2126 O O . LEU A 1 263 ? -19.505 1.299 12.320 1.00 95.88 263 LEU A O 1
ATOM 2130 N N . LYS A 1 264 ? -21.239 0.621 11.063 1.00 95.81 264 LYS A N 1
ATOM 2131 C CA . LYS A 1 264 ? -22.266 1.261 11.884 1.00 95.81 264 LYS A CA 1
ATOM 2132 C C . LYS A 1 264 ? -22.261 0.725 13.318 1.00 95.81 264 LYS A C 1
ATOM 2134 O O . LYS A 1 264 ? -22.332 1.527 14.242 1.00 95.81 264 LYS A O 1
ATOM 2139 N N . ASP A 1 265 ? -22.131 -0.585 13.499 1.00 96.88 265 ASP A N 1
ATOM 2140 C CA . ASP A 1 265 ? -22.161 -1.215 14.823 1.00 96.88 265 ASP A CA 1
ATOM 2141 C C . ASP A 1 265 ? -20.915 -0.823 15.633 1.00 96.88 265 ASP A C 1
ATOM 2143 O O . ASP A 1 265 ? -21.001 -0.570 16.832 1.00 96.88 265 ASP A O 1
ATOM 2147 N N . VAL A 1 266 ? -19.762 -0.673 14.968 1.00 97.56 266 VAL A N 1
ATOM 2148 C CA . VAL A 1 266 ? -18.529 -0.153 15.589 1.00 97.56 266 VAL A CA 1
ATOM 2149 C C . VAL A 1 266 ? -18.724 1.293 16.065 1.00 97.56 266 VAL A C 1
ATOM 2151 O O . VAL A 1 266 ? -18.386 1.627 17.198 1.00 97.56 266 VAL A O 1
ATOM 2154 N N . ILE A 1 267 ? -19.344 2.147 15.244 1.00 97.69 267 ILE A N 1
ATOM 2155 C CA . ILE A 1 267 ? -19.674 3.534 15.615 1.00 97.69 267 ILE A CA 1
ATOM 2156 C C . ILE A 1 267 ? -20.689 3.579 16.770 1.00 97.69 267 ILE A C 1
ATOM 2158 O O . ILE A 1 267 ? -20.560 4.401 17.680 1.00 97.69 267 ILE A O 1
ATOM 2162 N N . GLU A 1 268 ? -21.703 2.711 16.759 1.00 97.25 268 GLU A N 1
ATOM 2163 C CA . GLU A 1 268 ? -22.695 2.600 17.836 1.00 97.25 268 GLU A CA 1
ATOM 2164 C C . GLU A 1 268 ? -22.065 2.111 19.147 1.00 97.25 268 GLU A C 1
ATOM 2166 O O . GLU A 1 268 ? -22.399 2.640 20.210 1.00 97.25 268 GLU A O 1
ATOM 2171 N N . ALA A 1 269 ? -21.086 1.203 19.084 1.00 97.75 269 ALA A N 1
ATOM 2172 C CA . ALA A 1 269 ? -20.286 0.797 20.238 1.00 97.75 269 ALA A CA 1
ATOM 2173 C C . ALA A 1 269 ? -19.467 1.963 20.833 1.00 97.75 269 ALA A C 1
ATOM 2175 O O . ALA A 1 269 ? -19.218 1.980 22.039 1.00 97.75 269 ALA A O 1
ATOM 2176 N N . CYS A 1 270 ? -19.129 2.974 20.024 1.00 98.25 270 CYS A N 1
ATOM 2177 C CA . CYS A 1 270 ? -18.558 4.256 20.464 1.00 98.25 270 CYS A CA 1
ATOM 2178 C C . CYS A 1 270 ? -19.628 5.298 20.868 1.00 98.25 270 CYS A C 1
ATOM 2180 O O . CYS A 1 270 ? -19.349 6.491 20.989 1.00 98.25 270 CYS A O 1
ATOM 2182 N N . GLY A 1 271 ? -20.880 4.879 21.081 1.00 97.75 271 GLY A N 1
ATOM 2183 C CA . GLY A 1 271 ? -22.005 5.732 21.482 1.00 97.75 271 GLY A CA 1
ATOM 2184 C C . GLY A 1 271 ? -22.641 6.548 20.346 1.00 97.75 271 GLY A C 1
ATOM 2185 O O . GLY A 1 271 ? -23.539 7.364 20.602 1.00 97.75 271 GLY A O 1
ATOM 2186 N N . GLY A 1 272 ? -22.225 6.318 19.101 1.00 96.94 272 GLY A N 1
ATOM 2187 C CA . GLY A 1 272 ? -22.711 7.017 17.916 1.00 96.94 272 GLY A CA 1
ATOM 2188 C C . GLY A 1 272 ? -21.989 8.337 17.632 1.00 96.94 272 GLY A C 1
ATOM 2189 O O . GLY A 1 272 ? -21.282 8.889 18.478 1.00 96.94 272 GLY A O 1
ATOM 2190 N N . LEU A 1 273 ? -22.212 8.859 16.424 1.00 96.69 273 LEU A N 1
ATOM 2191 C CA . LEU A 1 273 ? -21.650 10.131 15.969 1.00 96.69 273 LEU A CA 1
ATOM 2192 C C . LEU A 1 273 ? -22.188 11.326 16.772 1.00 96.69 273 LEU A C 1
ATOM 2194 O O . LEU A 1 273 ? -23.384 11.422 17.070 1.00 96.69 273 LEU A O 1
ATOM 2198 N N . ILE A 1 274 ? -21.308 12.285 17.051 1.00 97.38 274 ILE A N 1
ATOM 2199 C CA . ILE A 1 274 ? -21.640 13.608 17.582 1.00 97.38 274 ILE A CA 1
ATOM 2200 C C . ILE A 1 274 ? -21.858 14.561 16.403 1.00 97.38 274 ILE A C 1
ATOM 2202 O O . ILE A 1 274 ? -21.037 14.659 15.494 1.00 97.38 274 ILE A O 1
ATOM 2206 N N . LYS A 1 275 ? -22.964 15.311 16.404 1.00 95.44 275 LYS A N 1
ATOM 2207 C CA . LYS A 1 275 ? -23.186 16.362 15.397 1.00 95.44 275 LYS A CA 1
ATOM 2208 C C . LYS A 1 275 ? -22.082 17.435 15.510 1.00 95.44 275 LYS A C 1
ATOM 2210 O O . LYS A 1 275 ? -21.797 17.849 16.629 1.00 95.44 275 LYS A O 1
ATOM 2215 N N . PRO A 1 276 ? -21.519 17.945 14.399 1.00 95.00 276 PRO A N 1
ATOM 2216 C CA . PRO A 1 276 ? -22.010 17.829 13.026 1.00 95.00 276 PRO A CA 1
ATOM 2217 C C . PRO A 1 276 ? -21.285 16.768 12.174 1.00 95.00 276 PRO A C 1
ATOM 2219 O O . PRO A 1 276 ? -21.210 16.955 10.962 1.00 95.00 276 PRO A O 1
ATOM 2222 N N . ALA A 1 277 ? -20.749 15.688 12.756 1.00 95.31 277 ALA A N 1
ATOM 2223 C CA . ALA A 1 277 ? -20.016 14.664 12.004 1.00 95.31 277 ALA A CA 1
ATOM 2224 C C . ALA A 1 277 ? -20.794 14.143 10.784 1.00 95.31 277 ALA A C 1
ATOM 2226 O O . ALA A 1 277 ? -21.974 13.794 10.884 1.00 95.31 277 ALA A O 1
ATOM 2227 N N . LYS A 1 278 ? -20.113 14.091 9.634 1.00 94.31 278 LYS A N 1
ATOM 2228 C CA . LYS A 1 278 ? -20.656 13.628 8.340 1.00 94.31 278 LYS A CA 1
ATOM 2229 C C . LYS A 1 278 ? -19.725 12.692 7.575 1.00 94.31 278 LYS A C 1
ATOM 2231 O O . LYS A 1 278 ? -20.162 12.058 6.620 1.00 94.31 278 LYS A O 1
ATOM 2236 N N . HIS A 1 279 ? -18.460 12.638 7.967 1.00 95.38 279 HIS A N 1
ATOM 2237 C CA . HIS A 1 279 ? -17.406 11.939 7.251 1.00 95.38 279 HIS A CA 1
ATOM 2238 C C . HIS A 1 279 ? -16.606 11.104 8.240 1.00 95.38 279 HIS A C 1
ATOM 2240 O O . HIS A 1 279 ? -16.566 11.419 9.430 1.00 95.38 279 HIS A O 1
ATOM 2246 N N . LEU A 1 280 ? -16.002 10.044 7.723 1.00 95.38 280 LEU A N 1
ATOM 2247 C CA . LEU A 1 280 ? -14.984 9.273 8.410 1.00 95.38 280 LEU A CA 1
ATOM 2248 C C . LEU A 1 280 ? -13.675 9.523 7.677 1.00 95.38 280 LEU A C 1
ATOM 2250 O O . LEU A 1 280 ? -13.656 9.538 6.445 1.00 95.38 280 LEU A O 1
ATOM 2254 N N . GLU A 1 281 ? -12.616 9.711 8.443 1.00 95.75 281 GLU A N 1
ATOM 2255 C CA . GLU A 1 281 ? -11.248 9.720 7.951 1.00 95.75 281 GLU A CA 1
ATOM 2256 C C . GLU A 1 281 ? -10.613 8.386 8.338 1.00 95.75 281 GLU A C 1
ATOM 2258 O O . GLU A 1 281 ? -10.857 7.873 9.430 1.00 95.75 281 GLU A O 1
ATOM 2263 N N . LEU A 1 282 ? -9.894 7.772 7.402 1.00 95.06 282 LEU A N 1
ATOM 2264 C CA . LEU A 1 282 ? -9.332 6.437 7.566 1.00 95.06 282 LEU A CA 1
ATOM 2265 C C . LEU A 1 282 ? -7.816 6.544 7.465 1.00 95.06 282 LEU A C 1
ATOM 2267 O O . LEU A 1 282 ? -7.304 6.946 6.421 1.00 95.06 282 LEU A O 1
ATOM 2271 N N . TYR A 1 283 ? -7.125 6.150 8.530 1.00 92.62 283 TYR A N 1
ATOM 2272 C CA . TYR A 1 283 ? -5.669 6.124 8.584 1.00 92.62 283 TYR A CA 1
ATOM 2273 C C . TYR A 1 283 ? -5.165 4.697 8.385 1.00 92.62 283 TYR A C 1
ATOM 2275 O O . TYR A 1 283 ? -5.621 3.760 9.044 1.00 92.62 283 TYR A O 1
ATOM 2283 N N . GLY A 1 284 ? -4.246 4.545 7.434 1.00 92.31 284 GLY A N 1
ATOM 2284 C CA . GLY A 1 284 ? -3.487 3.319 7.227 1.00 92.31 284 GLY A CA 1
ATOM 2285 C C . GLY A 1 284 ? -2.294 3.238 8.179 1.00 92.31 284 GLY A C 1
ATOM 2286 O O . GLY A 1 284 ? -1.873 4.238 8.754 1.00 92.31 284 GLY A O 1
ATOM 2287 N N . ALA A 1 285 ? -1.749 2.036 8.345 1.00 93.81 285 ALA A N 1
ATOM 2288 C CA . ALA A 1 285 ? -0.532 1.814 9.129 1.00 93.81 285 ALA A CA 1
ATOM 2289 C C . ALA A 1 285 ? 0.744 1.976 8.278 1.00 93.81 285 ALA A C 1
ATOM 2291 O O . ALA A 1 285 ? 1.860 1.939 8.791 1.00 93.81 285 ALA A O 1
ATOM 2292 N N . GLU A 1 286 ? 0.592 2.095 6.962 1.00 93.38 286 GLU A N 1
ATOM 2293 C CA . GLU A 1 286 ? 1.685 2.230 6.018 1.00 93.38 286 GLU A CA 1
ATOM 2294 C C . GLU A 1 286 ? 2.214 3.664 5.933 1.00 93.38 286 GLU A C 1
ATOM 2296 O O . GLU A 1 286 ? 1.468 4.640 5.958 1.00 93.38 286 GLU A O 1
ATOM 2301 N N . THR A 1 287 ? 3.526 3.785 5.740 1.00 92.75 287 THR A N 1
ATOM 2302 C CA . THR A 1 287 ? 4.143 5.057 5.361 1.00 92.75 287 THR A CA 1
ATOM 2303 C C . THR A 1 287 ? 4.004 5.270 3.855 1.00 92.75 287 THR A C 1
ATOM 2305 O O . THR A 1 287 ? 4.363 4.399 3.056 1.00 92.75 287 THR A O 1
ATOM 2308 N N . TYR A 1 288 ? 3.507 6.445 3.467 1.00 88.69 288 TYR A N 1
ATOM 2309 C CA . TYR A 1 288 ? 3.414 6.891 2.080 1.00 88.69 288 TYR A CA 1
ATOM 2310 C C . TYR A 1 288 ? 4.164 8.213 1.903 1.00 88.69 288 TYR A C 1
ATOM 2312 O O . TYR A 1 288 ? 3.815 9.215 2.518 1.00 88.69 288 TYR A O 1
ATOM 2320 N N . PHE A 1 289 ? 5.175 8.208 1.036 1.00 85.94 289 PHE A N 1
ATOM 2321 C CA . PHE A 1 289 ? 5.901 9.409 0.628 1.00 85.94 289 PHE A CA 1
ATOM 2322 C C . PHE A 1 289 ? 5.286 9.983 -0.650 1.00 85.94 289 PHE A C 1
ATOM 2324 O O . PHE A 1 289 ? 5.124 9.258 -1.638 1.00 85.94 289 PHE A O 1
ATOM 2331 N N . LYS A 1 290 ? 4.990 11.285 -0.652 1.00 77.88 290 LYS A N 1
ATOM 2332 C CA . LYS A 1 290 ? 4.423 11.994 -1.803 1.00 77.88 290 LYS A CA 1
ATOM 2333 C C . LYS A 1 290 ? 5.324 13.158 -2.226 1.00 77.88 290 LYS A C 1
ATOM 2335 O O . LYS A 1 290 ? 5.598 14.036 -1.421 1.00 77.88 290 LYS A O 1
ATOM 2340 N N . ASP A 1 291 ? 5.770 13.154 -3.486 1.00 62.25 291 ASP A N 1
ATOM 2341 C CA . ASP A 1 291 ? 6.378 14.276 -4.234 1.00 62.25 291 ASP A CA 1
ATOM 2342 C C . ASP A 1 291 ? 7.238 15.284 -3.444 1.00 62.25 291 ASP A C 1
ATOM 2344 O O . ASP A 1 291 ? 7.084 16.491 -3.602 1.00 62.25 291 ASP A O 1
ATOM 2348 N N . ASN A 1 292 ? 8.171 14.824 -2.604 1.00 53.03 292 ASN A N 1
ATOM 2349 C CA . ASN A 1 292 ? 8.986 15.685 -1.729 1.00 53.03 292 ASN A CA 1
ATOM 2350 C C . ASN A 1 292 ? 8.180 16.639 -0.818 1.00 53.03 292 ASN A C 1
ATOM 2352 O O . ASN A 1 292 ? 8.785 17.444 -0.118 1.00 53.03 292 ASN A O 1
ATOM 2356 N N . GLU A 1 293 ? 6.853 16.565 -0.788 1.00 46.69 293 GLU A N 1
ATOM 2357 C CA . GLU A 1 293 ? 5.974 17.351 0.066 1.00 46.69 293 GLU A CA 1
ATOM 2358 C C . GLU A 1 293 ? 5.543 16.466 1.237 1.00 46.69 293 GLU A C 1
ATOM 2360 O O . GLU A 1 293 ? 4.468 15.876 1.220 1.00 46.69 293 GLU A O 1
ATOM 2365 N N . GLY A 1 294 ? 6.423 16.382 2.243 1.00 36.78 294 GLY A N 1
ATOM 2366 C CA . GLY A 1 294 ? 6.137 15.857 3.588 1.00 36.78 294 GLY A CA 1
ATOM 2367 C C . GLY A 1 294 ? 5.563 14.448 3.651 1.00 36.78 294 GLY A C 1
ATOM 2368 O O . GLY A 1 294 ? 4.331 14.344 3.869 1.00 36.78 294 GLY A O 1
#

Organism: NCBI:txid1442368